Protein AF-A0A2N1MLJ5-F1 (afdb_monomer)

Foldseek 3Di:
DDADCVLVVDDLVPDDPLSQVVVLVPDPPNPLDPVVSLVNLLVNLVCQLPCVVVPHDPSSNVSSVVNNVCSVVVCVPVSSVVVSVVSVVVVVVVVVVVVVVVVVVVVVVVVVVVVVVVVVVVVVVVVVVPPPPDDDPCPPPPDDDDDDDDDDDDDDDDDDDDDDDDDDDDDDDDDDDDDDDDD

Radius of gyration: 35.28 Å; Cα contacts (8 Å, |Δi|>4): 66; chains: 1; bounding box: 62×77×91 Å

Organism: NCBI:txid588596

Structure (mmCIF, N/CA/C/O backbone):
data_AF-A0A2N1MLJ5-F1
#
_entry.id   AF-A0A2N1MLJ5-F1
#
loop_
_atom_site.group_PDB
_atom_site.id
_atom_site.type_symbol
_atom_site.label_atom_id
_atom_site.label_alt_id
_atom_site.label_comp_id
_atom_site.label_asym_id
_atom_site.label_entity_id
_atom_site.label_seq_id
_atom_site.pdbx_PDB_ins_code
_atom_site.Cartn_x
_atom_site.Cartn_y
_atom_site.Cartn_z
_atom_site.occupancy
_atom_site.B_iso_or_equiv
_atom_site.auth_seq_id
_atom_site.auth_comp_id
_atom_site.auth_asym_id
_atom_site.auth_atom_id
_atom_site.pdbx_PDB_model_num
ATOM 1 N N . MET A 1 1 ? -12.199 11.349 -1.396 1.00 55.44 1 MET A N 1
ATOM 2 C CA . MET A 1 1 ? -11.825 9.927 -1.568 1.00 55.44 1 MET A CA 1
ATOM 3 C C . MET A 1 1 ? -13.011 9.101 -1.110 1.00 55.44 1 MET A C 1
ATOM 5 O O . MET A 1 1 ? -13.529 9.411 -0.047 1.00 55.44 1 MET A O 1
ATOM 9 N N . SER A 1 2 ? -13.481 8.143 -1.912 1.00 64.56 2 SER A N 1
ATOM 10 C CA . SER A 1 2 ? -14.553 7.237 -1.475 1.00 64.56 2 SER A CA 1
ATOM 11 C C . SER A 1 2 ? -13.988 6.236 -0.468 1.00 64.56 2 SER A C 1
ATOM 13 O O . SER A 1 2 ? -12.858 5.778 -0.646 1.00 64.56 2 SER A O 1
ATOM 15 N N . ALA A 1 3 ? -14.734 5.935 0.591 1.00 73.25 3 ALA A N 1
ATOM 16 C CA . ALA A 1 3 ? -14.340 4.935 1.576 1.00 73.25 3 ALA A CA 1
ATOM 17 C C . ALA A 1 3 ? -14.462 3.528 0.974 1.00 73.25 3 ALA A C 1
ATOM 19 O O . ALA A 1 3 ? -15.427 3.233 0.272 1.00 73.25 3 ALA A O 1
ATOM 20 N N . ASN A 1 4 ? -13.491 2.660 1.252 1.00 81.12 4 ASN A N 1
ATOM 21 C CA . ASN A 1 4 ? -13.562 1.239 0.908 1.00 81.12 4 ASN A CA 1
ATOM 22 C C . ASN A 1 4 ? -13.588 0.445 2.210 1.00 81.12 4 ASN A C 1
ATOM 24 O O . ASN A 1 4 ? -12.572 0.355 2.901 1.00 81.12 4 ASN A O 1
ATOM 28 N N . LEU A 1 5 ? -14.762 -0.084 2.548 1.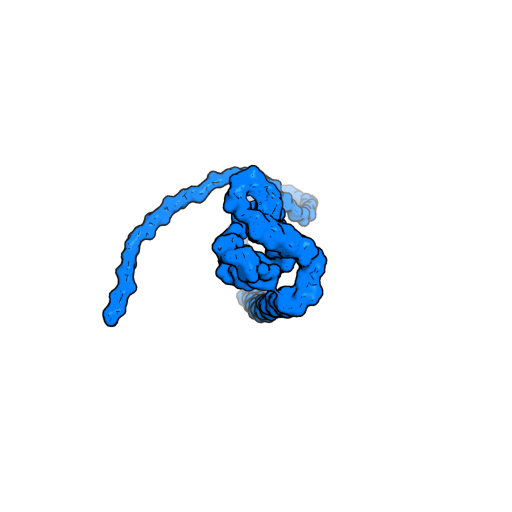00 88.56 5 LEU A N 1
ATOM 29 C CA . LEU A 1 5 ? -15.020 -0.710 3.840 1.00 88.56 5 LEU A CA 1
ATOM 30 C C . LEU A 1 5 ? -14.968 -2.242 3.806 1.00 88.56 5 LEU A C 1
ATOM 32 O O . LEU A 1 5 ? -15.134 -2.852 4.851 1.00 88.56 5 LEU A O 1
ATOM 36 N N . ALA A 1 6 ? -14.649 -2.858 2.663 1.00 91.75 6 ALA A N 1
ATOM 37 C CA . ALA A 1 6 ? -14.722 -4.313 2.485 1.00 91.75 6 ALA A CA 1
ATOM 38 C C . ALA A 1 6 ? -13.836 -5.115 3.461 1.00 91.75 6 ALA A C 1
ATOM 40 O O . ALA A 1 6 ? -14.166 -6.232 3.840 1.00 91.75 6 ALA A O 1
ATOM 41 N N . TYR A 1 7 ? -12.713 -4.549 3.920 1.00 95.25 7 TYR A N 1
ATOM 42 C CA . TYR A 1 7 ? -11.894 -5.183 4.965 1.00 95.25 7 TYR A CA 1
ATOM 43 C C . TYR A 1 7 ? -12.636 -5.323 6.308 1.00 95.25 7 TYR A C 1
ATOM 45 O O . TYR A 1 7 ? -12.374 -6.242 7.079 1.00 95.25 7 TYR A O 1
ATOM 53 N N . PHE A 1 8 ? -13.550 -4.398 6.600 1.00 94.69 8 PHE A N 1
ATOM 54 C CA . PHE A 1 8 ? -14.270 -4.311 7.870 1.00 94.69 8 PHE A CA 1
ATOM 55 C C . PHE A 1 8 ? -15.562 -5.138 7.888 1.00 94.69 8 PHE A C 1
ATOM 57 O O . PHE A 1 8 ? -16.284 -5.111 8.883 1.00 94.69 8 PHE A O 1
ATOM 64 N N . ASP A 1 9 ? -15.825 -5.909 6.832 1.00 91.56 9 ASP A N 1
ATOM 65 C CA . ASP A 1 9 ? -16.878 -6.927 6.827 1.00 91.56 9 ASP A CA 1
ATOM 66 C C . ASP A 1 9 ? -16.471 -8.157 7.664 1.00 91.56 9 ASP A C 1
ATOM 68 O O . ASP A 1 9 ? -17.318 -8.926 8.121 1.00 91.56 9 ASP A O 1
ATOM 72 N N . GLU A 1 10 ? -15.167 -8.343 7.913 1.00 90.75 10 GLU A N 1
ATOM 73 C CA . GLU A 1 10 ? -14.674 -9.365 8.835 1.00 90.75 10 GLU A CA 1
ATOM 74 C C . GLU A 1 10 ? -15.032 -9.037 10.298 1.00 90.75 10 GLU A C 1
ATOM 76 O O . GLU A 1 10 ? -15.178 -7.868 10.662 1.00 90.75 10 GLU A O 1
ATOM 81 N N . PRO A 1 11 ? -15.105 -10.037 11.196 1.00 93.00 11 PRO A N 1
ATOM 82 C CA . PRO A 1 11 ? -15.295 -9.787 12.621 1.00 93.00 11 PRO A CA 1
ATOM 83 C C . PRO A 1 11 ? -14.212 -8.857 13.212 1.00 93.00 11 PRO A C 1
ATOM 85 O O . PRO A 1 11 ? -13.027 -9.064 12.933 1.00 93.00 11 PRO A O 1
ATOM 88 N N . PRO A 1 12 ? -14.556 -7.911 14.112 1.00 92.06 12 PRO A N 1
ATOM 89 C CA . PRO A 1 12 ? -13.618 -6.922 14.669 1.00 92.06 12 PRO A CA 1
ATOM 90 C C . PRO A 1 12 ? -12.334 -7.495 15.271 1.00 92.06 12 PRO A C 1
ATOM 92 O O . PRO A 1 12 ? -11.255 -6.910 15.157 1.00 92.06 12 PRO A O 1
ATOM 95 N N . LYS A 1 13 ? -12.426 -8.674 15.889 1.00 91.94 13 LYS A N 1
ATOM 96 C CA . LYS A 1 13 ? -11.278 -9.409 16.441 1.00 91.94 13 LYS A CA 1
ATOM 97 C C . LYS A 1 13 ? -10.184 -9.726 15.409 1.00 91.94 13 LYS A C 1
ATOM 99 O O . LYS A 1 13 ? -9.025 -9.855 15.790 1.00 91.94 13 LYS A O 1
ATOM 104 N N . CYS A 1 14 ? -10.535 -9.827 14.127 1.00 93.31 14 CYS A N 1
ATOM 105 C CA . CYS A 1 14 ? -9.608 -10.095 13.027 1.00 93.31 14 CYS A CA 1
ATOM 106 C C . CYS A 1 14 ? -8.931 -8.819 12.500 1.00 93.31 14 CYS A C 1
ATOM 108 O O . CYS A 1 14 ? -7.905 -8.895 11.820 1.00 93.31 14 CYS A O 1
ATOM 110 N N . TRP A 1 15 ? -9.466 -7.636 12.822 1.00 96.31 15 TRP A N 1
ATOM 111 C CA . TRP A 1 15 ? -8.962 -6.384 12.271 1.00 96.31 15 TRP A CA 1
ATOM 112 C C . TRP A 1 15 ? -7.595 -6.041 12.841 1.00 96.31 15 TRP A C 1
ATOM 114 O O . TRP A 1 15 ? -7.429 -5.880 14.050 1.00 96.31 15 TRP A O 1
ATOM 124 N N . THR A 1 16 ? -6.608 -5.855 11.978 1.00 95.94 16 THR A N 1
ATOM 125 C CA . THR A 1 16 ? -5.270 -5.388 12.350 1.00 95.94 16 THR A CA 1
ATOM 126 C C . THR A 1 16 ? -4.773 -4.394 11.308 1.00 95.94 16 THR A C 1
ATOM 128 O O . THR A 1 16 ? -5.180 -4.448 10.150 1.00 95.94 16 THR A O 1
ATOM 131 N N . ILE A 1 17 ? -3.884 -3.474 11.694 1.00 96.56 17 ILE A N 1
ATOM 132 C CA . ILE A 1 17 ? -3.315 -2.495 10.749 1.00 96.56 17 ILE A CA 1
ATOM 133 C C . ILE A 1 17 ? -2.543 -3.228 9.641 1.00 96.56 17 ILE A C 1
ATOM 135 O O . ILE A 1 17 ? -2.729 -2.957 8.457 1.00 96.56 17 ILE A O 1
ATOM 139 N N . HIS A 1 18 ? -1.729 -4.214 10.022 1.00 96.88 18 HIS A N 1
ATOM 140 C CA . HIS A 1 18 ? -1.022 -5.070 9.075 1.00 96.88 18 HIS A CA 1
ATOM 141 C C . HIS A 1 18 ? -1.978 -5.883 8.185 1.00 96.88 18 HIS A C 1
ATOM 143 O O . HIS A 1 18 ? -1.775 -5.956 6.973 1.00 96.88 18 HIS A O 1
ATOM 149 N N . GLY A 1 19 ? -3.041 -6.459 8.756 1.00 96.69 19 GLY A N 1
ATOM 150 C CA . GLY A 1 19 ? -4.066 -7.187 8.006 1.00 96.69 19 GLY A CA 1
ATOM 151 C C . GLY A 1 19 ? -4.760 -6.311 6.965 1.00 96.69 19 GLY A C 1
ATOM 152 O O . GLY A 1 19 ? -4.896 -6.728 5.816 1.00 96.69 19 GLY A O 1
ATOM 153 N N . TYR A 1 20 ? -5.094 -5.070 7.325 1.00 96.94 20 TYR A N 1
ATOM 154 C CA . TYR A 1 20 ? -5.643 -4.094 6.387 1.00 96.94 20 TYR A CA 1
ATOM 155 C C . TYR A 1 20 ? -4.684 -3.824 5.222 1.00 96.94 20 TYR A C 1
ATOM 157 O O . TYR A 1 20 ? -5.096 -3.854 4.064 1.00 96.94 20 TYR A O 1
ATOM 165 N N . TYR A 1 21 ? -3.392 -3.605 5.491 1.00 97.06 21 TYR A N 1
ATOM 166 C CA . TYR A 1 21 ? -2.422 -3.381 4.415 1.00 97.06 21 TYR A CA 1
ATOM 167 C C . TYR A 1 21 ? -2.236 -4.614 3.523 1.00 97.06 21 TYR A C 1
ATOM 169 O O . TYR A 1 21 ? -2.169 -4.477 2.301 1.00 97.06 21 TYR A O 1
ATOM 177 N N . LYS A 1 22 ? -2.249 -5.825 4.093 1.00 96.75 22 LYS A N 1
ATOM 178 C CA . LYS A 1 22 ? -2.255 -7.078 3.321 1.00 96.75 22 LYS A CA 1
ATOM 179 C C . LYS A 1 22 ? -3.485 -7.205 2.426 1.00 96.75 22 LYS A C 1
ATOM 181 O O . LYS A 1 22 ? -3.360 -7.650 1.287 1.00 96.75 22 LYS A O 1
ATOM 186 N N . PHE A 1 23 ? -4.659 -6.820 2.922 1.00 96.50 23 PHE A N 1
ATOM 187 C CA . PHE A 1 23 ? -5.881 -6.758 2.125 1.00 96.50 23 PHE A CA 1
ATOM 188 C C . PHE A 1 23 ? -5.751 -5.737 0.987 1.00 96.50 23 PHE A C 1
ATOM 190 O O . PHE A 1 23 ? -6.034 -6.064 -0.167 1.00 96.50 23 PHE A O 1
ATOM 197 N N . ARG A 1 24 ? -5.259 -4.529 1.291 1.00 96.38 24 ARG A N 1
ATOM 198 C CA . ARG A 1 24 ? -5.050 -3.452 0.316 1.00 96.38 24 ARG A CA 1
ATOM 199 C C . ARG A 1 24 ? -4.053 -3.829 -0.777 1.00 96.38 24 ARG A C 1
ATOM 201 O O . ARG A 1 24 ? -4.362 -3.570 -1.931 1.00 96.38 24 ARG A O 1
ATOM 208 N N . LYS A 1 25 ? -2.940 -4.512 -0.464 1.00 96.00 25 LYS A N 1
ATOM 209 C CA . LYS A 1 25 ? -1.935 -4.971 -1.456 1.00 96.00 25 LYS A CA 1
ATOM 210 C C . LYS A 1 25 ? -2.547 -5.828 -2.576 1.00 96.00 25 LYS A C 1
ATOM 212 O O . LYS A 1 25 ? -2.002 -5.869 -3.672 1.00 96.00 25 LYS A O 1
ATOM 217 N N . LYS A 1 26 ? -3.667 -6.513 -2.314 1.00 96.19 26 LYS A N 1
ATOM 218 C CA . LYS A 1 26 ? -4.366 -7.365 -3.293 1.00 96.19 26 LYS A CA 1
ATOM 219 C C . LYS A 1 26 ? -5.320 -6.596 -4.213 1.00 96.19 26 LYS A C 1
ATOM 221 O O . LYS A 1 26 ? -5.801 -7.171 -5.184 1.00 96.19 26 LYS A O 1
ATOM 226 N N . GLN A 1 27 ? -5.636 -5.342 -3.898 1.00 94.50 27 GLN A N 1
ATOM 227 C CA . GLN A 1 27 ? -6.574 -4.536 -4.675 1.00 94.50 27 GLN A CA 1
ATOM 228 C C . GLN A 1 27 ? -5.872 -3.912 -5.882 1.00 94.50 27 GLN A C 1
ATOM 230 O O . GLN A 1 27 ? -4.714 -3.507 -5.801 1.00 94.50 27 GLN A O 1
ATOM 235 N N . SER A 1 28 ? -6.584 -3.793 -7.002 1.00 94.38 28 SER A N 1
ATOM 236 C CA . SER A 1 28 ? -6.029 -3.236 -8.244 1.00 94.38 28 SER A CA 1
ATOM 237 C C . SER A 1 28 ? -5.653 -1.756 -8.135 1.00 94.38 28 SER A C 1
ATOM 239 O O . SER A 1 28 ? -4.806 -1.277 -8.880 1.00 94.38 28 SER A O 1
ATOM 241 N N . ASP A 1 29 ? -6.288 -1.023 -7.221 1.00 93.56 29 ASP A N 1
ATOM 242 C CA . ASP A 1 29 ? -6.065 0.403 -6.973 1.00 93.56 29 ASP A CA 1
ATOM 243 C C . ASP A 1 29 ? -5.055 0.667 -5.841 1.00 93.56 29 ASP A C 1
ATOM 245 O O . ASP A 1 29 ? -4.951 1.795 -5.345 1.00 93.56 29 ASP A O 1
ATOM 249 N N . PHE A 1 30 ? -4.327 -0.363 -5.399 1.00 94.81 30 PHE A N 1
ATOM 250 C CA . PHE A 1 30 ? -3.281 -0.215 -4.398 1.00 94.81 30 PHE A CA 1
ATOM 251 C C . PHE A 1 30 ? -2.202 0.746 -4.884 1.00 94.81 30 PHE A C 1
ATOM 253 O O . PHE A 1 30 ? -1.564 0.535 -5.913 1.00 94.81 30 PHE A O 1
ATOM 260 N N . SER A 1 31 ? -1.977 1.816 -4.127 1.00 93.19 31 SER A N 1
ATOM 261 C CA . SER A 1 31 ? -1.029 2.850 -4.532 1.00 93.19 31 SER A CA 1
ATOM 262 C C . SER A 1 31 ? 0.424 2.482 -4.257 1.00 93.19 31 SER A C 1
ATOM 264 O O . SER A 1 31 ? 1.313 3.074 -4.862 1.00 93.19 31 SER A O 1
ATOM 266 N N . GLY A 1 32 ? 0.676 1.564 -3.318 1.00 94.38 32 GLY A N 1
ATOM 267 C CA . GLY A 1 32 ? 2.025 1.286 -2.821 1.00 94.38 32 GLY A CA 1
ATOM 268 C C . GLY A 1 32 ? 2.678 2.471 -2.105 1.00 94.38 32 GLY A C 1
ATOM 269 O O . GLY A 1 32 ? 3.868 2.424 -1.828 1.00 94.38 32 GLY A O 1
ATOM 270 N N . ILE A 1 33 ? 1.927 3.536 -1.797 1.00 94.12 33 ILE A N 1
ATOM 271 C CA . ILE A 1 33 ? 2.442 4.729 -1.122 1.00 94.12 33 ILE A CA 1
ATOM 272 C C . ILE A 1 33 ? 1.921 4.734 0.307 1.00 94.12 33 ILE A C 1
ATOM 274 O O . ILE A 1 33 ? 0.718 4.908 0.530 1.00 94.12 33 ILE A O 1
ATOM 278 N N . PHE A 1 34 ? 2.841 4.624 1.268 1.00 93.88 34 PHE A N 1
ATOM 279 C CA . PHE A 1 34 ? 2.524 4.551 2.694 1.00 93.88 34 PHE A CA 1
ATOM 280 C C . PHE A 1 34 ? 1.510 5.615 3.130 1.00 93.88 34 PHE A C 1
ATOM 282 O O . PHE A 1 34 ? 0.425 5.284 3.601 1.00 93.88 34 PHE A O 1
ATOM 289 N N . HIS A 1 35 ? 1.815 6.898 2.917 1.00 93.06 35 HIS A N 1
ATOM 290 C CA . HIS A 1 35 ? 0.961 7.994 3.383 1.00 93.06 35 HIS A CA 1
ATOM 291 C C . HIS A 1 35 ? -0.453 7.962 2.794 1.00 93.06 35 HIS A C 1
ATOM 293 O O . HIS A 1 35 ? -1.412 8.322 3.478 1.00 93.06 35 HIS A O 1
ATOM 299 N N . LYS A 1 36 ? -0.599 7.509 1.546 1.00 94.38 36 LYS A N 1
ATOM 300 C CA . LYS A 1 36 ? -1.896 7.444 0.872 1.00 94.38 36 LYS A CA 1
ATOM 301 C C . LYS A 1 36 ? -2.743 6.300 1.425 1.00 94.38 36 LYS A C 1
ATOM 303 O O . LYS A 1 36 ? -3.883 6.529 1.822 1.00 94.38 36 LYS A O 1
ATOM 308 N N . GLU A 1 37 ? -2.175 5.100 1.524 1.00 95.44 37 GLU A N 1
ATOM 309 C CA . GLU A 1 37 ? -2.871 3.938 2.098 1.00 95.44 37 GLU A CA 1
ATOM 310 C C . GLU A 1 37 ? -3.190 4.143 3.585 1.00 95.44 37 GLU A C 1
ATOM 312 O O . GLU A 1 37 ? -4.267 3.775 4.056 1.00 95.44 37 GLU A O 1
ATOM 317 N N . HIS A 1 38 ? -2.282 4.790 4.314 1.00 95.25 38 HIS A N 1
ATOM 318 C CA . HIS A 1 38 ? -2.475 5.173 5.706 1.00 95.25 38 HIS A CA 1
ATOM 319 C C . HIS A 1 38 ? -3.614 6.185 5.873 1.00 95.25 38 HIS A C 1
ATOM 321 O O . HIS A 1 38 ? -4.454 6.031 6.760 1.00 95.25 38 HIS A O 1
ATOM 327 N N . SER A 1 39 ? -3.685 7.197 5.000 1.00 94.75 39 SER A N 1
ATOM 328 C CA . SER A 1 39 ? -4.790 8.158 4.997 1.00 94.75 39 SER A CA 1
ATOM 329 C C . SER A 1 39 ? -6.128 7.473 4.726 1.00 94.75 39 SER A C 1
ATOM 331 O O . SER A 1 39 ? -7.113 7.803 5.380 1.00 94.75 39 SER A O 1
ATOM 333 N N . TRP A 1 40 ? -6.173 6.507 3.804 1.00 95.25 40 TRP A N 1
ATOM 334 C CA . TRP A 1 40 ? -7.384 5.724 3.553 1.00 95.25 40 TRP A CA 1
ATOM 335 C C . TRP A 1 40 ? -7.813 4.898 4.759 1.00 95.25 40 TRP A C 1
ATOM 337 O O . TRP A 1 40 ? -8.981 4.956 5.141 1.00 95.25 40 TRP A O 1
ATOM 347 N N . LEU A 1 41 ? -6.878 4.185 5.396 1.00 96.56 41 LEU A N 1
ATOM 348 C CA . LEU A 1 41 ? -7.171 3.440 6.619 1.00 96.56 41 LEU A CA 1
ATOM 349 C C . LEU A 1 41 ? -7.751 4.362 7.695 1.00 96.56 41 LEU A C 1
ATOM 351 O O . LEU A 1 41 ? -8.783 4.054 8.286 1.00 96.56 41 LEU A O 1
ATOM 355 N N . LYS A 1 42 ? -7.118 5.518 7.911 1.00 96.44 42 LYS A N 1
ATOM 356 C CA . LYS A 1 42 ? -7.577 6.509 8.882 1.00 96.44 42 LYS A CA 1
ATOM 357 C C . LYS A 1 42 ? -9.009 6.964 8.594 1.00 96.44 42 LYS A C 1
ATOM 359 O O . LYS A 1 42 ? -9.845 6.887 9.486 1.00 96.44 42 LYS A O 1
ATOM 364 N N . THR A 1 43 ? -9.305 7.371 7.359 1.00 95.75 43 THR A N 1
ATOM 365 C CA . THR A 1 43 ? -10.651 7.814 6.963 1.00 95.75 43 THR A CA 1
ATOM 366 C C . THR A 1 43 ? -11.695 6.717 7.160 1.00 95.75 43 THR A C 1
ATOM 368 O O . THR A 1 43 ? -12.762 6.983 7.707 1.00 95.75 43 THR A O 1
ATOM 371 N N . ASN A 1 44 ? -11.391 5.478 6.770 1.00 95.25 44 ASN A N 1
ATOM 372 C CA . ASN A 1 44 ? -12.306 4.353 6.961 1.00 95.25 44 ASN A CA 1
ATOM 373 C C . ASN A 1 44 ? -12.604 4.111 8.448 1.00 95.25 44 ASN A C 1
ATOM 375 O O . ASN A 1 44 ? -13.762 3.973 8.836 1.00 95.25 44 ASN A O 1
ATOM 379 N N . LEU A 1 45 ? -11.570 4.108 9.294 1.00 96.12 45 LEU A N 1
ATOM 380 C CA . LEU A 1 45 ? -11.749 3.924 10.732 1.00 96.12 45 LEU A CA 1
ATOM 381 C C . LEU A 1 45 ? -12.507 5.093 11.376 1.00 96.12 45 LEU A C 1
ATOM 383 O O . LEU A 1 45 ? -13.294 4.860 12.284 1.00 96.12 45 LEU A O 1
ATOM 387 N N . GLU A 1 46 ? -12.303 6.333 10.923 1.00 95.94 46 GLU A N 1
ATOM 388 C CA . GLU A 1 46 ? -13.053 7.506 11.399 1.00 95.94 46 GLU A CA 1
ATOM 389 C C . GLU A 1 46 ? -14.541 7.417 11.039 1.00 95.94 46 GLU A C 1
ATOM 391 O O . GLU A 1 46 ? -15.389 7.783 11.851 1.00 95.94 46 GLU A O 1
ATOM 396 N N . ILE A 1 47 ? -14.878 6.900 9.855 1.00 94.44 47 ILE A N 1
ATOM 397 C CA . ILE A 1 47 ? -16.272 6.653 9.454 1.00 94.44 47 ILE A CA 1
ATOM 398 C C . ILE A 1 47 ? -16.923 5.643 10.403 1.00 94.44 47 ILE A C 1
ATOM 400 O O . ILE A 1 47 ? -17.995 5.922 10.943 1.00 94.44 47 ILE A O 1
ATOM 404 N N . ILE A 1 48 ? -16.246 4.520 10.660 1.00 95.25 48 ILE A N 1
ATOM 405 C CA . ILE A 1 48 ? -16.735 3.475 11.570 1.00 95.25 48 ILE A CA 1
ATOM 406 C C . ILE A 1 48 ? -16.852 4.020 12.998 1.00 95.25 48 ILE A C 1
ATOM 408 O O . ILE A 1 48 ? -17.875 3.839 13.644 1.00 95.25 48 ILE A O 1
ATOM 412 N N . ALA A 1 49 ? -15.835 4.734 13.485 1.00 95.06 49 ALA A N 1
ATOM 413 C CA . ALA A 1 49 ? -15.792 5.255 14.848 1.00 95.06 49 ALA A CA 1
ATOM 414 C C . ALA A 1 49 ? -16.850 6.335 15.125 1.00 95.06 49 ALA A C 1
ATOM 416 O O . ALA A 1 49 ? -17.320 6.440 16.255 1.00 95.06 49 ALA A O 1
ATOM 417 N N . ASN A 1 50 ? -17.210 7.135 14.116 1.00 94.56 50 ASN A N 1
ATOM 418 C CA . ASN A 1 50 ? -18.255 8.151 14.236 1.00 94.56 50 ASN A CA 1
ATOM 419 C C . ASN A 1 50 ? -19.667 7.555 14.175 1.00 94.56 50 ASN A C 1
ATOM 421 O O . ASN A 1 50 ? -20.587 8.170 14.705 1.00 94.56 50 ASN A O 1
ATOM 425 N N . ASN A 1 51 ? -19.838 6.416 13.490 1.00 91.19 51 ASN A N 1
ATOM 426 C CA . ASN A 1 51 ? -21.068 5.620 13.400 1.00 91.19 51 ASN A CA 1
ATOM 427 C C . ASN A 1 51 ? -22.379 6.425 13.282 1.00 91.19 51 ASN A C 1
ATOM 429 O O . ASN A 1 51 ? -23.379 6.089 13.909 1.00 91.19 51 ASN A O 1
ATOM 433 N N . LYS A 1 52 ? -22.392 7.508 12.493 1.00 86.75 52 LYS A N 1
ATOM 434 C CA . LYS A 1 52 ? -23.514 8.470 12.475 1.00 86.75 52 LYS A CA 1
ATOM 435 C C . LYS A 1 52 ? -24.865 7.841 12.116 1.00 86.75 52 LYS A C 1
ATOM 437 O O . LYS A 1 52 ? -25.897 8.343 12.544 1.00 86.75 52 LYS A O 1
ATOM 442 N N . GLU A 1 53 ? -24.843 6.769 11.329 1.00 83.69 53 GLU A N 1
ATOM 443 C CA . GLU A 1 53 ? -26.029 6.056 10.839 1.00 83.69 53 GLU A CA 1
ATOM 444 C C . GLU A 1 53 ? -26.296 4.742 11.600 1.00 83.69 53 GLU A C 1
ATOM 446 O O . GLU A 1 53 ? -27.186 3.988 11.226 1.00 83.69 53 GLU A O 1
ATOM 451 N N . ASN A 1 54 ? -25.553 4.462 12.680 1.00 87.06 54 ASN A N 1
ATOM 452 C CA . ASN A 1 54 ? -25.678 3.248 13.500 1.00 87.06 54 ASN A CA 1
ATOM 453 C C . ASN A 1 54 ? -25.552 1.916 12.728 1.00 87.06 54 ASN A C 1
ATOM 455 O O . ASN A 1 54 ? -26.066 0.894 13.178 1.00 87.06 54 ASN A O 1
ATOM 459 N N . TYR A 1 55 ? -24.856 1.895 11.585 1.00 89.12 55 TYR A N 1
ATOM 460 C CA . TYR A 1 55 ? -24.607 0.656 10.834 1.00 8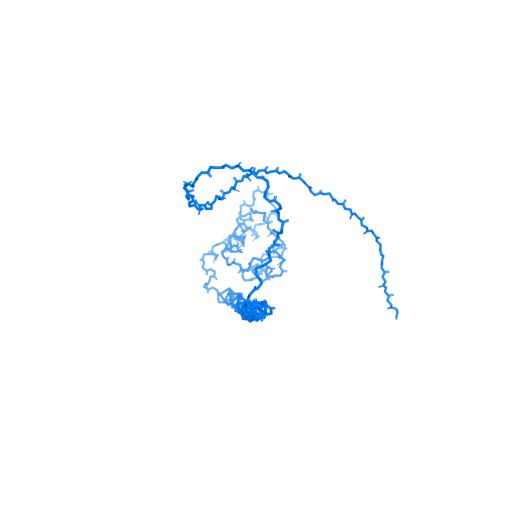9.12 55 TYR A CA 1
ATOM 461 C C . TYR A 1 55 ? -23.637 -0.292 11.536 1.00 89.12 55 TYR A C 1
ATOM 463 O O . TYR A 1 55 ? -23.685 -1.498 11.307 1.00 89.12 55 TYR A O 1
ATOM 471 N N . PHE A 1 56 ? -22.740 0.248 12.363 1.00 91.62 56 PHE A N 1
ATOM 472 C CA . PHE A 1 56 ? -21.738 -0.536 13.069 1.00 91.62 56 PHE A CA 1
ATOM 473 C C . PHE A 1 56 ? -22.193 -0.824 14.494 1.00 91.62 56 PHE A C 1
ATOM 475 O O . PHE A 1 56 ? -22.744 0.039 15.179 1.00 91.62 56 PHE A O 1
ATOM 482 N N . ASN A 1 57 ? -21.938 -2.042 14.956 1.00 93.62 57 ASN A N 1
ATOM 483 C CA . ASN A 1 57 ? -22.187 -2.406 16.343 1.00 93.62 57 ASN A CA 1
ATOM 484 C C . ASN A 1 57 ? -21.121 -1.808 17.281 1.00 93.62 57 ASN A C 1
ATOM 486 O O . ASN A 1 57 ? -20.071 -1.322 16.854 1.00 93.62 57 ASN A O 1
ATOM 490 N N . GLU A 1 58 ? -21.384 -1.859 18.584 1.00 94.75 58 GLU A N 1
ATOM 491 C CA . GLU A 1 58 ? -20.498 -1.276 19.595 1.00 94.75 58 GLU A CA 1
ATOM 492 C C . GLU A 1 58 ? -19.085 -1.891 19.575 1.00 94.75 58 GLU A C 1
ATOM 494 O O . GLU A 1 58 ? -18.091 -1.181 19.734 1.00 94.75 58 GLU A O 1
ATOM 499 N 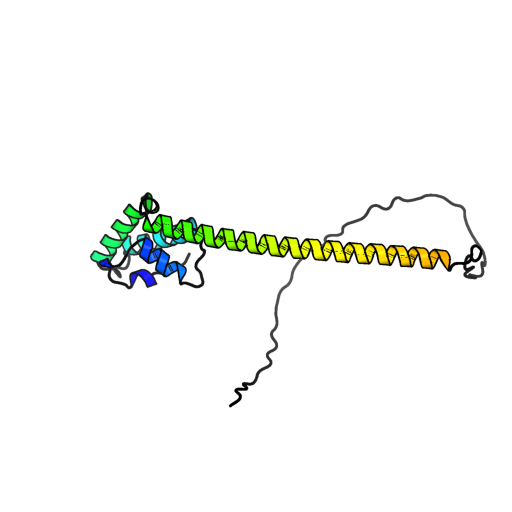N . GLU A 1 59 ? -18.962 -3.195 19.306 1.00 95.62 59 GLU A N 1
ATOM 500 C CA . GLU A 1 59 ? -17.666 -3.879 19.212 1.00 95.62 59 GLU A CA 1
ATOM 501 C C . GLU A 1 59 ? -16.835 -3.366 18.023 1.00 95.62 59 GLU A C 1
ATOM 503 O O . GLU A 1 59 ? -15.641 -3.090 18.169 1.00 95.62 59 GLU A O 1
ATOM 508 N N . GLN A 1 60 ? -17.468 -3.175 16.863 1.00 95.62 60 GLN A N 1
ATOM 509 C CA . GLN A 1 60 ? -16.860 -2.594 15.663 1.00 95.62 60 GLN A CA 1
ATOM 510 C C . GLN A 1 60 ? -16.375 -1.165 15.926 1.00 95.62 60 GLN A C 1
ATOM 512 O O . GLN A 1 60 ? -15.228 -0.836 15.611 1.00 95.62 60 GLN A O 1
ATOM 517 N N . VAL A 1 61 ? -17.209 -0.330 16.553 1.00 96.62 61 VAL A N 1
ATOM 518 C CA . VAL A 1 61 ? -16.854 1.052 16.913 1.00 96.62 61 VAL A CA 1
ATOM 519 C C . VAL A 1 61 ? -15.660 1.073 17.870 1.00 96.62 61 VAL A C 1
ATOM 521 O O . VAL A 1 61 ? -14.668 1.761 17.610 1.00 96.62 61 VAL A O 1
ATOM 524 N N . ASN A 1 62 ? -15.703 0.268 18.934 1.00 96.50 62 ASN A N 1
ATOM 525 C CA . ASN A 1 62 ? -14.625 0.174 19.918 1.00 96.50 62 ASN A CA 1
ATOM 526 C C . ASN A 1 62 ? -13.313 -0.311 19.285 1.00 96.50 62 ASN A C 1
ATOM 528 O O . ASN A 1 62 ? -12.244 0.260 19.534 1.00 96.50 62 ASN A O 1
ATOM 532 N N . ARG A 1 63 ? -13.374 -1.326 18.413 1.00 96.94 63 ARG A N 1
ATOM 533 C CA . ARG A 1 63 ? -12.197 -1.818 17.690 1.00 96.94 63 ARG A CA 1
ATOM 534 C C . ARG A 1 63 ? -11.620 -0.751 16.767 1.00 96.94 63 ARG A C 1
ATOM 536 O O . ARG A 1 63 ? -10.402 -0.560 16.769 1.00 96.94 63 ARG A O 1
ATOM 543 N N . ALA A 1 64 ? -12.463 -0.040 16.019 1.00 96.56 64 ALA A N 1
ATOM 544 C CA . ALA A 1 64 ? -12.022 1.016 15.114 1.00 96.56 64 ALA A CA 1
ATOM 545 C C . ALA A 1 64 ? -11.326 2.159 15.866 1.00 96.56 64 ALA A C 1
ATOM 547 O O . ALA A 1 64 ? -10.240 2.590 15.474 1.00 96.56 64 ALA A O 1
ATOM 548 N N . GLN A 1 65 ? -11.891 2.597 16.995 1.00 96.38 65 GLN A N 1
ATOM 549 C CA . GLN A 1 65 ? -11.278 3.611 17.855 1.00 96.38 65 GLN A CA 1
ATOM 550 C C . GLN A 1 65 ? -9.927 3.158 18.417 1.00 96.38 65 GLN A C 1
ATOM 552 O O . GLN A 1 65 ? -8.970 3.936 18.441 1.00 96.38 65 GLN A O 1
ATOM 557 N N . MET A 1 66 ? -9.815 1.899 18.844 1.00 95.75 66 MET A N 1
ATOM 558 C CA . MET A 1 66 ? -8.544 1.355 19.317 1.00 95.75 66 MET A CA 1
ATOM 559 C C . MET A 1 66 ? -7.501 1.312 18.193 1.00 95.75 66 MET A C 1
ATOM 561 O O . MET A 1 66 ? -6.359 1.729 18.391 1.00 95.75 66 MET A O 1
ATOM 565 N N . MET A 1 67 ? -7.891 0.872 16.994 1.00 96.31 67 MET A N 1
ATOM 566 C CA . MET A 1 67 ? -7.009 0.889 15.828 1.00 96.31 67 MET A CA 1
ATOM 567 C C . MET A 1 67 ? -6.564 2.309 15.468 1.00 96.31 67 MET A C 1
ATOM 569 O O . MET A 1 67 ? -5.378 2.496 15.221 1.00 96.31 67 MET A O 1
ATOM 573 N N . LEU A 1 68 ? -7.451 3.312 15.513 1.00 96.19 68 LEU A N 1
ATOM 574 C CA . LEU A 1 68 ? -7.100 4.725 15.289 1.00 96.19 68 LEU A CA 1
ATOM 575 C C . LEU A 1 68 ? -6.047 5.239 16.270 1.00 96.19 68 LEU A C 1
ATOM 577 O O . LEU A 1 68 ? -5.144 5.973 15.874 1.00 96.19 68 LEU A O 1
ATOM 581 N N . ARG A 1 69 ? -6.145 4.857 17.548 1.00 95.19 69 ARG A N 1
ATOM 582 C CA . ARG A 1 69 ? -5.142 5.223 18.562 1.00 95.19 69 ARG A CA 1
ATOM 583 C C . ARG A 1 69 ? -3.781 4.614 18.225 1.00 95.19 69 ARG A C 1
ATOM 585 O O . ARG A 1 69 ? -2.773 5.318 18.264 1.00 95.19 69 ARG A O 1
ATOM 592 N N . ASN A 1 70 ? -3.769 3.343 17.830 1.00 94.00 70 ASN A N 1
ATOM 593 C CA . ASN A 1 70 ? -2.548 2.626 17.453 1.00 94.00 70 ASN A CA 1
ATOM 594 C C . ASN A 1 70 ? -1.965 3.122 16.121 1.00 94.00 70 ASN A C 1
ATOM 596 O O . ASN A 1 70 ? -0.757 3.048 15.909 1.00 94.00 70 ASN A O 1
ATOM 600 N N . LEU A 1 71 ? -2.802 3.697 15.257 1.00 93.31 71 LEU A N 1
ATOM 601 C CA . LEU A 1 71 ? -2.429 4.254 13.960 1.00 93.31 71 LEU A CA 1
ATOM 602 C C . LEU A 1 71 ? -1.497 5.473 14.037 1.00 93.31 71 LEU A C 1
ATOM 604 O O . LEU A 1 71 ? -1.141 6.003 12.999 1.00 93.31 71 LEU A O 1
ATOM 608 N N . LYS A 1 72 ? -1.145 5.980 15.222 1.00 86.81 72 LYS A N 1
ATOM 609 C CA . LYS A 1 72 ? -0.104 7.016 15.360 1.00 86.81 72 LYS A CA 1
ATOM 610 C C . LYS A 1 72 ? 1.301 6.420 15.466 1.00 86.81 72 LYS A C 1
ATOM 612 O O . LYS A 1 72 ? 2.264 7.052 15.046 1.00 86.81 72 LYS A O 1
ATOM 617 N N . ASN A 1 73 ? 1.397 5.212 16.020 1.00 90.56 73 ASN A N 1
ATOM 618 C CA . ASN A 1 73 ? 2.648 4.513 16.320 1.00 90.56 73 ASN A CA 1
ATOM 619 C C . ASN A 1 73 ? 2.741 3.191 15.542 1.00 90.56 73 ASN A C 1
ATOM 621 O O . ASN A 1 73 ? 3.421 2.257 15.949 1.00 90.56 73 ASN A O 1
ATOM 625 N N . GLN A 1 74 ? 2.039 3.085 14.418 1.00 87.69 74 GLN A N 1
ATOM 626 C CA . GLN A 1 74 ? 1.937 1.874 13.607 1.00 87.69 74 GLN A CA 1
ATOM 627 C C . GLN A 1 74 ? 3.287 1.385 13.082 1.00 87.69 74 GLN A C 1
ATOM 629 O O . GLN A 1 74 ? 3.456 0.187 12.919 1.00 87.69 74 GLN A O 1
ATOM 634 N N . MET A 1 75 ? 4.252 2.281 12.841 1.00 90.06 75 MET A N 1
ATOM 635 C CA . MET A 1 75 ? 5.598 1.873 12.415 1.00 90.06 75 MET A CA 1
ATOM 636 C C . MET A 1 75 ? 6.412 1.237 13.548 1.00 90.06 75 MET A C 1
ATOM 638 O O . MET A 1 75 ? 7.448 0.638 13.289 1.00 90.06 75 MET A O 1
ATOM 642 N N . SER A 1 76 ? 5.948 1.336 14.796 1.00 90.62 76 SER A N 1
ATOM 643 C CA . SER A 1 76 ? 6.514 0.577 15.910 1.00 90.62 76 SER A CA 1
ATOM 644 C C . SER A 1 76 ? 6.077 -0.893 15.899 1.00 90.62 76 SER A C 1
ATOM 646 O O . SER A 1 76 ? 6.696 -1.691 16.593 1.00 90.62 76 SER A O 1
ATOM 648 N N . ASP A 1 77 ? 5.041 -1.267 15.131 1.00 93.44 77 ASP A N 1
ATOM 649 C CA . ASP A 1 77 ? 4.695 -2.673 14.885 1.00 93.44 77 ASP A CA 1
ATOM 650 C C . ASP A 1 77 ? 5.685 -3.258 13.861 1.00 93.44 77 ASP A C 1
ATOM 652 O O . ASP A 1 77 ? 5.681 -2.829 12.698 1.00 93.44 77 ASP A O 1
ATOM 656 N N . PRO A 1 78 ? 6.509 -4.255 14.243 1.00 94.62 78 PRO A N 1
ATOM 657 C CA . PRO A 1 78 ? 7.501 -4.842 13.349 1.00 94.62 78 PRO A CA 1
ATOM 658 C C . PRO A 1 78 ? 6.894 -5.396 12.061 1.00 94.62 78 PRO A C 1
ATOM 660 O O . PRO A 1 78 ? 7.509 -5.304 11.006 1.00 94.62 78 PRO A O 1
ATOM 663 N N . ASN A 1 79 ? 5.673 -5.933 12.113 1.00 95.81 79 ASN A N 1
ATOM 664 C CA . ASN A 1 79 ? 5.042 -6.507 10.930 1.00 95.81 79 ASN A CA 1
ATOM 665 C C . ASN A 1 79 ? 4.627 -5.429 9.927 1.00 95.81 79 ASN A C 1
ATOM 667 O O . ASN A 1 79 ? 4.726 -5.631 8.719 1.00 95.81 79 ASN A O 1
ATOM 671 N N . VAL A 1 80 ? 4.161 -4.281 10.426 1.00 96.00 80 VAL A N 1
ATOM 672 C CA . VAL A 1 80 ? 3.817 -3.135 9.579 1.00 96.00 80 VAL A CA 1
ATOM 673 C C . VAL A 1 80 ? 5.083 -2.540 8.970 1.00 96.00 80 VAL A C 1
ATOM 675 O O . VAL A 1 80 ? 5.094 -2.256 7.775 1.00 96.00 80 VAL A O 1
ATOM 678 N N . ALA A 1 81 ? 6.148 -2.393 9.761 1.00 95.94 81 ALA A N 1
ATOM 679 C CA . ALA A 1 81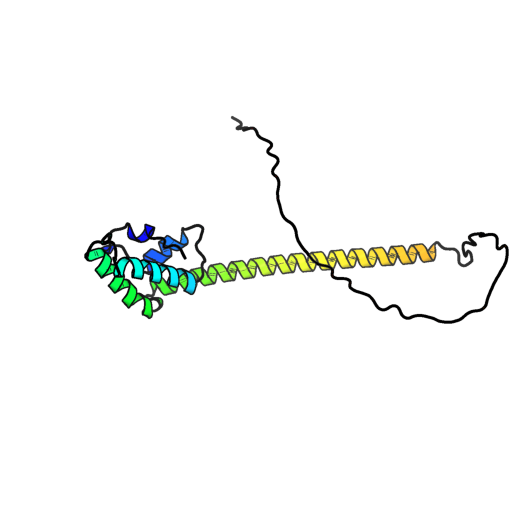 ? 7.426 -1.880 9.278 1.00 95.94 81 ALA A CA 1
ATOM 680 C C . ALA A 1 81 ? 8.034 -2.786 8.193 1.00 95.94 81 ALA A C 1
ATOM 682 O O . ALA A 1 81 ? 8.379 -2.303 7.118 1.00 95.94 81 ALA A O 1
ATOM 683 N N . VAL A 1 82 ? 8.100 -4.101 8.437 1.00 97.06 82 VAL A N 1
ATOM 684 C CA . VAL A 1 82 ? 8.608 -5.081 7.462 1.00 97.06 82 VAL A CA 1
ATOM 685 C C . VAL A 1 82 ? 7.795 -5.043 6.171 1.00 97.06 82 VAL A C 1
ATOM 687 O O . VAL A 1 82 ? 8.382 -4.946 5.098 1.00 97.06 82 VAL A O 1
ATOM 690 N N . PHE A 1 83 ? 6.462 -5.027 6.262 1.00 97.50 83 PHE A N 1
ATOM 691 C CA . PHE A 1 83 ? 5.597 -4.926 5.085 1.00 97.50 83 PHE A CA 1
ATOM 692 C C . PHE A 1 83 ? 5.934 -3.703 4.220 1.00 97.50 83 PHE A C 1
ATOM 694 O O . PHE A 1 83 ? 6.033 -3.819 3.001 1.00 97.50 83 PHE A O 1
ATOM 701 N N . TRP A 1 84 ? 6.107 -2.526 4.828 1.00 97.00 84 TRP A N 1
ATOM 702 C CA . TRP A 1 84 ? 6.392 -1.307 4.067 1.00 97.00 84 TRP A CA 1
ATOM 703 C C . TRP A 1 84 ? 7.815 -1.276 3.513 1.00 97.00 84 TRP A C 1
ATOM 705 O O . TRP A 1 84 ? 7.989 -0.868 2.368 1.00 97.00 84 TRP A O 1
ATOM 715 N N . ASN A 1 85 ? 8.792 -1.812 4.245 1.00 96.06 85 ASN A N 1
ATOM 716 C CA . ASN A 1 85 ? 10.152 -1.986 3.734 1.00 96.06 85 ASN A CA 1
ATOM 717 C C . ASN A 1 85 ? 10.186 -2.903 2.498 1.00 96.06 85 ASN A C 1
ATOM 719 O O . ASN A 1 85 ? 10.896 -2.614 1.539 1.00 96.06 85 ASN A O 1
ATOM 723 N N . GLU A 1 86 ? 9.403 -3.987 2.489 1.00 96.56 86 GLU A N 1
ATOM 724 C CA . GLU A 1 86 ? 9.279 -4.870 1.321 1.00 96.56 86 GLU A CA 1
ATOM 725 C C . GLU A 1 86 ? 8.672 -4.137 0.117 1.00 96.56 86 GLU A C 1
ATOM 727 O O . GLU A 1 86 ? 9.177 -4.258 -0.998 1.00 96.56 86 GLU A O 1
ATOM 732 N N . ILE A 1 87 ? 7.612 -3.350 0.330 1.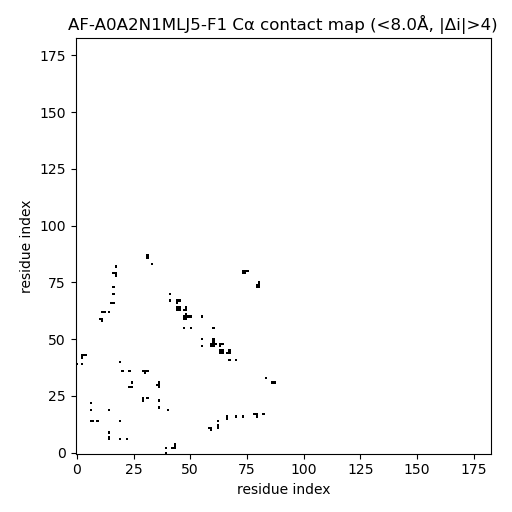00 95.94 87 ILE A N 1
ATOM 733 C CA . ILE A 1 87 ? 6.975 -2.559 -0.735 1.00 95.94 87 ILE A CA 1
ATOM 734 C C . ILE A 1 87 ? 7.938 -1.519 -1.316 1.00 95.94 87 ILE A C 1
ATOM 736 O O . ILE A 1 87 ? 8.016 -1.374 -2.539 1.00 95.94 87 ILE A O 1
ATOM 740 N N . ASP A 1 88 ? 8.676 -0.815 -0.460 1.00 94.81 88 ASP A N 1
ATOM 741 C CA . ASP A 1 88 ? 9.658 0.174 -0.898 1.00 94.81 88 ASP A CA 1
ATOM 742 C C . ASP A 1 88 ? 10.789 -0.496 -1.688 1.00 94.81 88 ASP A C 1
ATOM 744 O O . ASP A 1 88 ? 11.133 -0.033 -2.778 1.00 94.81 88 ASP A O 1
ATOM 748 N N . HIS A 1 89 ? 11.276 -1.651 -1.230 1.00 95.12 89 HIS A N 1
ATOM 749 C CA . HIS A 1 89 ? 12.294 -2.417 -1.944 1.00 95.12 89 HIS A CA 1
ATOM 750 C C . HIS A 1 89 ? 11.810 -2.925 -3.315 1.00 95.12 89 HIS A C 1
ATOM 752 O O . HIS A 1 89 ? 12.508 -2.780 -4.321 1.00 95.12 89 HIS A O 1
ATOM 758 N N . GLU A 1 90 ? 10.589 -3.470 -3.399 1.00 94.06 90 GLU A N 1
ATOM 759 C CA . GLU A 1 90 ? 9.973 -3.875 -4.672 1.00 94.06 90 GLU A CA 1
ATOM 760 C C . GLU A 1 90 ? 9.879 -2.694 -5.657 1.00 94.06 90 GLU A C 1
ATOM 762 O O . GLU A 1 90 ? 10.063 -2.856 -6.870 1.00 94.06 90 GLU A O 1
ATOM 767 N N . ARG A 1 91 ? 9.581 -1.493 -5.149 1.00 92.06 91 ARG A N 1
ATOM 768 C CA . ARG A 1 91 ? 9.494 -0.269 -5.949 1.00 92.06 91 ARG A CA 1
ATOM 769 C C . ARG A 1 91 ? 10.867 0.174 -6.453 1.00 92.06 91 ARG A C 1
ATOM 771 O O . ARG A 1 91 ? 10.986 0.494 -7.636 1.00 92.06 91 ARG A O 1
ATOM 778 N N . GLU A 1 92 ? 11.884 0.174 -5.598 1.00 93.50 92 GLU A N 1
ATOM 779 C CA . GLU A 1 92 ? 13.262 0.517 -5.971 1.00 93.50 92 GLU A CA 1
ATOM 780 C C . GLU A 1 92 ? 13.815 -0.422 -7.046 1.00 93.50 92 GLU A C 1
ATOM 782 O O . GLU A 1 92 ? 14.359 0.041 -8.049 1.00 93.50 92 GLU A O 1
ATOM 787 N N . LEU A 1 93 ? 13.589 -1.733 -6.906 1.00 94.75 93 LEU A N 1
ATOM 788 C CA . LEU A 1 93 ? 13.994 -2.722 -7.908 1.00 94.75 93 LEU A CA 1
ATOM 789 C C . LEU A 1 93 ? 13.364 -2.451 -9.279 1.00 94.75 93 LEU A C 1
ATOM 791 O O . LEU A 1 93 ? 14.046 -2.516 -10.304 1.00 94.75 93 LEU A O 1
ATOM 795 N N . LYS A 1 94 ? 12.071 -2.107 -9.314 1.00 94.88 94 LYS A N 1
ATOM 796 C CA . LYS A 1 94 ? 11.392 -1.745 -10.567 1.00 94.88 94 LYS A CA 1
ATOM 797 C C . LYS A 1 94 ? 11.985 -0.482 -11.183 1.00 94.88 94 LYS A C 1
ATOM 799 O O . LYS A 1 94 ? 12.183 -0.449 -12.394 1.00 94.88 94 LYS A O 1
ATOM 804 N N . ILE A 1 95 ? 12.278 0.540 -10.377 1.00 95.00 95 ILE A N 1
ATOM 805 C CA . ILE A 1 95 ? 12.906 1.780 -10.858 1.00 95.00 95 ILE A CA 1
ATOM 806 C C . ILE A 1 95 ? 14.266 1.469 -11.483 1.00 95.00 95 ILE A C 1
ATOM 808 O O . ILE A 1 95 ? 14.477 1.807 -12.646 1.00 95.00 95 ILE A O 1
ATOM 812 N N . ALA A 1 96 ? 15.129 0.735 -10.778 1.00 95.75 96 ALA A N 1
ATOM 813 C CA . ALA A 1 96 ? 16.442 0.344 -11.284 1.00 95.75 96 ALA A CA 1
ATOM 814 C C . ALA A 1 96 ? 16.345 -0.457 -12.598 1.00 95.75 96 ALA A C 1
ATOM 816 O O . ALA A 1 96 ? 17.107 -0.232 -13.541 1.00 95.75 96 ALA A O 1
ATOM 817 N N . GLN A 1 97 ? 15.364 -1.359 -12.709 1.00 96.19 97 GLN A N 1
ATOM 818 C CA . GLN A 1 97 ? 15.112 -2.103 -13.943 1.00 96.19 97 GLN A CA 1
ATOM 819 C C . GLN A 1 97 ? 14.708 -1.179 -15.104 1.00 96.19 97 GLN A C 1
ATOM 821 O O . GLN A 1 97 ? 15.204 -1.336 -16.225 1.00 96.19 97 GLN A O 1
ATOM 826 N N . TYR A 1 98 ? 13.807 -0.223 -14.863 1.00 96.62 98 TYR A N 1
ATOM 827 C CA . TYR A 1 98 ? 13.398 0.746 -15.881 1.00 96.62 98 TYR A CA 1
ATOM 828 C C . TYR A 1 98 ? 14.546 1.668 -16.290 1.00 96.62 98 TYR A C 1
ATOM 830 O O . TYR A 1 98 ? 14.714 1.917 -17.483 1.00 96.62 98 TYR A O 1
ATOM 838 N N . GLU A 1 99 ? 15.367 2.113 -15.341 1.00 96.19 99 GLU A N 1
ATOM 839 C CA . GLU A 1 99 ? 16.566 2.903 -15.616 1.00 96.19 99 GLU A CA 1
ATOM 840 C C . GLU A 1 99 ? 17.554 2.131 -16.496 1.00 96.19 99 GLU A C 1
ATOM 842 O O . GLU A 1 99 ? 18.010 2.660 -17.509 1.00 96.19 99 GLU A O 1
ATOM 847 N N . GLY A 1 100 ? 17.816 0.856 -16.193 1.00 96.75 100 GLY A N 1
ATOM 848 C CA . GLY A 1 100 ? 18.676 0.006 -17.021 1.00 96.75 100 GLY A CA 1
ATOM 849 C C . GLY A 1 100 ? 18.161 -0.139 -18.459 1.00 96.75 100 GLY A C 1
ATOM 850 O O . GLY A 1 100 ? 18.919 0.017 -19.420 1.00 96.75 100 GLY A O 1
ATOM 851 N N . ARG A 1 101 ? 16.850 -0.361 -18.630 1.00 97.38 101 ARG A N 1
ATOM 852 C CA . ARG A 1 101 ? 16.215 -0.406 -19.960 1.00 97.38 101 ARG A CA 1
ATOM 853 C C . ARG A 1 101 ? 16.336 0.928 -20.692 1.00 97.38 101 ARG A C 1
ATOM 855 O O . ARG A 1 101 ? 16.640 0.941 -21.883 1.00 97.38 101 ARG A O 1
ATOM 862 N N . LEU A 1 102 ? 16.128 2.038 -19.990 1.00 97.56 102 LEU A N 1
ATOM 863 C CA . LEU A 1 102 ? 16.231 3.378 -20.560 1.00 97.56 102 LEU A CA 1
ATOM 864 C C . LEU A 1 102 ? 17.659 3.681 -21.036 1.00 97.56 102 LEU A C 1
ATOM 866 O O . LEU A 1 102 ? 17.833 4.201 -22.137 1.00 97.56 102 LEU A O 1
ATOM 870 N N . GLN A 1 103 ? 18.681 3.305 -20.260 1.00 97.25 103 GLN A N 1
AT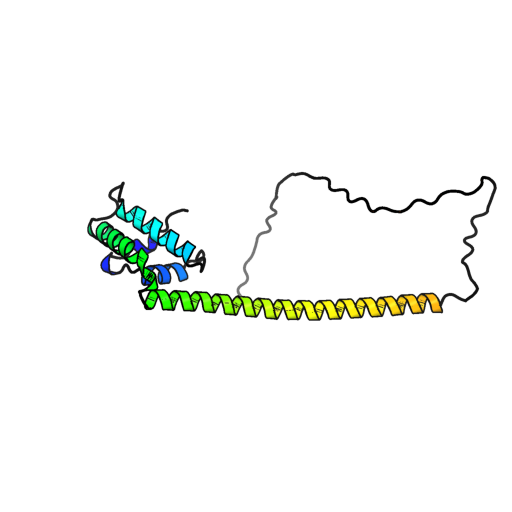OM 871 C CA . GLN A 1 103 ? 20.080 3.465 -20.669 1.00 97.25 103 GLN A CA 1
ATOM 872 C C . GLN A 1 103 ? 20.416 2.630 -21.908 1.00 97.25 103 GLN A C 1
ATOM 874 O O . GLN A 1 103 ? 21.057 3.130 -22.829 1.00 97.25 103 GLN A O 1
ATOM 879 N N . SER A 1 104 ? 19.933 1.388 -21.983 1.00 97.31 104 SER A N 1
ATOM 880 C CA . SER A 1 104 ? 20.116 0.544 -23.171 1.00 97.31 104 SER A CA 1
ATOM 881 C C . SER A 1 104 ? 19.493 1.166 -24.433 1.00 97.31 104 SER A C 1
ATOM 883 O O . SER A 1 104 ? 20.138 1.224 -25.485 1.00 97.31 104 SER A O 1
ATOM 885 N N . VAL A 1 105 ? 18.271 1.703 -24.322 1.00 97.75 105 VAL A N 1
ATOM 886 C CA . VAL A 1 105 ? 17.592 2.416 -25.420 1.00 97.75 105 VAL A CA 1
ATOM 887 C C . VAL A 1 105 ? 18.375 3.657 -25.842 1.00 97.75 105 VAL A C 1
ATOM 889 O O . VAL A 1 105 ? 18.549 3.893 -27.040 1.00 97.75 105 VAL A O 1
ATOM 892 N N . LYS A 1 106 ? 18.888 4.429 -24.879 1.00 97.56 106 LYS A N 1
ATOM 893 C CA . LYS A 1 106 ? 19.701 5.617 -25.149 1.00 97.56 106 LYS A CA 1
ATOM 894 C C . LYS A 1 106 ? 20.961 5.266 -25.942 1.00 97.56 106 LYS A C 1
ATOM 896 O O . LYS A 1 106 ? 21.168 5.827 -27.011 1.00 97.56 106 LYS A O 1
ATOM 901 N N . VAL A 1 107 ? 21.742 4.287 -25.478 1.00 97.44 107 VAL A N 1
ATOM 902 C CA . VAL A 1 107 ? 22.974 3.841 -26.158 1.00 97.44 107 VAL A CA 1
ATOM 903 C C . VAL A 1 107 ? 22.684 3.372 -27.585 1.00 97.44 107 VAL A C 1
ATOM 905 O O . VAL A 1 107 ? 23.401 3.731 -28.518 1.00 97.44 107 VAL A O 1
ATOM 908 N N . THR A 1 108 ? 21.606 2.607 -27.771 1.00 97.19 108 THR A N 1
ATOM 909 C CA . THR A 1 108 ? 21.193 2.136 -29.102 1.00 97.19 108 THR A CA 1
ATOM 910 C C . THR A 1 108 ? 20.839 3.309 -30.018 1.00 97.19 108 THR A C 1
ATOM 912 O O . THR A 1 108 ? 21.276 3.358 -31.167 1.00 97.19 108 THR A O 1
ATOM 915 N N . THR A 1 109 ? 20.090 4.284 -29.501 1.00 97.69 109 THR A N 1
ATOM 916 C CA . THR A 1 109 ? 19.677 5.478 -30.252 1.00 97.69 109 THR A CA 1
ATOM 917 C C . THR A 1 109 ? 20.877 6.334 -30.649 1.00 97.69 109 THR A C 1
ATOM 919 O O . THR A 1 109 ? 20.982 6.738 -31.806 1.00 97.69 109 THR A O 1
ATOM 922 N N . ASP A 1 110 ? 21.816 6.555 -29.727 1.00 97.75 110 ASP A N 1
ATOM 923 C CA . ASP A 1 110 ? 23.049 7.302 -29.989 1.00 97.75 110 ASP A CA 1
ATOM 924 C C . ASP A 1 110 ? 23.894 6.618 -31.079 1.00 97.75 110 ASP A C 1
ATOM 926 O O . ASP A 1 110 ? 24.405 7.284 -31.985 1.00 97.75 110 ASP A O 1
ATOM 930 N N . GLY A 1 111 ? 23.982 5.282 -31.051 1.00 97.75 111 GLY A N 1
ATOM 931 C CA . GLY A 1 111 ? 24.652 4.491 -32.086 1.00 97.75 111 GLY A CA 1
ATOM 932 C C . GLY A 1 111 ? 24.011 4.645 -33.469 1.00 97.75 111 GLY A C 1
ATOM 933 O O . GLY A 1 111 ? 24.713 4.894 -34.453 1.00 97.75 111 GLY A O 1
ATOM 934 N N . VAL A 1 112 ? 22.679 4.567 -33.548 1.00 98.25 112 VAL A N 1
ATOM 935 C CA . VAL A 1 112 ? 21.927 4.773 -34.799 1.00 98.25 112 VAL A CA 1
ATOM 936 C C . VAL A 1 112 ? 22.115 6.197 -35.329 1.00 98.25 112 VAL A C 1
ATOM 938 O O . VAL A 1 112 ? 22.403 6.379 -36.512 1.00 98.25 112 VAL A O 1
ATOM 941 N N . LEU A 1 113 ? 22.016 7.213 -34.467 1.00 98.19 113 LEU A N 1
ATOM 942 C CA . LEU A 1 113 ? 22.232 8.612 -34.849 1.00 98.19 113 LEU A CA 1
ATOM 943 C C . LEU A 1 113 ? 23.644 8.844 -35.392 1.00 98.19 113 LEU A C 1
ATOM 945 O O . LEU A 1 113 ? 23.815 9.560 -36.382 1.00 98.19 113 LEU A O 1
ATOM 949 N N . ASN A 1 114 ? 24.653 8.224 -34.778 1.00 98.12 114 ASN A N 1
ATOM 950 C CA . ASN A 1 114 ? 26.022 8.301 -35.267 1.00 98.12 114 ASN A CA 1
ATOM 951 C C . ASN A 1 114 ? 26.162 7.658 -36.656 1.00 98.12 114 ASN A C 1
ATOM 953 O O . ASN A 1 114 ? 26.715 8.283 -37.558 1.00 98.12 114 ASN A O 1
ATOM 957 N N . ALA A 1 115 ? 25.591 6.467 -36.863 1.00 97.88 115 ALA A N 1
ATOM 958 C CA . ALA A 1 115 ? 25.611 5.789 -38.160 1.00 97.88 115 ALA A CA 1
ATOM 959 C C . ALA A 1 115 ? 24.940 6.620 -39.269 1.00 97.88 115 ALA A C 1
ATOM 961 O O . ALA A 1 115 ? 25.482 6.742 -40.371 1.00 97.88 115 ALA A O 1
ATOM 962 N N . ILE A 1 116 ? 23.799 7.253 -38.969 1.00 97.69 116 ILE A N 1
ATOM 963 C CA . ILE A 1 116 ? 23.111 8.166 -39.895 1.00 97.69 116 ILE A CA 1
ATOM 964 C C . ILE A 1 116 ? 24.004 9.363 -40.228 1.00 97.69 116 ILE A C 1
ATOM 966 O O . ILE A 1 116 ? 24.168 9.703 -41.400 1.00 97.69 116 ILE A O 1
ATOM 970 N N . ARG A 1 117 ? 24.616 9.994 -39.217 1.00 97.88 117 ARG A N 1
ATOM 971 C CA . ARG A 1 117 ? 25.503 11.148 -39.418 1.00 97.88 117 ARG A CA 1
ATOM 972 C C . ARG A 1 117 ? 26.691 10.792 -40.311 1.00 97.88 117 ARG A C 1
ATOM 974 O O . ARG A 1 117 ? 26.978 11.532 -41.250 1.00 97.88 117 ARG A O 1
ATOM 981 N N . THR A 1 118 ? 27.345 9.662 -40.053 1.00 97.62 118 THR A N 1
ATOM 982 C CA . THR A 1 118 ? 28.466 9.175 -40.866 1.00 97.62 118 THR A CA 1
ATOM 983 C C . THR A 1 118 ? 28.032 8.894 -42.302 1.00 97.62 118 THR A C 1
ATOM 985 O O . THR A 1 118 ? 28.690 9.342 -43.237 1.00 97.62 118 THR A O 1
ATOM 988 N N . THR A 1 119 ? 26.896 8.222 -42.491 1.00 96.69 119 THR A N 1
ATOM 989 C CA . THR A 1 119 ? 26.355 7.919 -43.825 1.00 96.69 119 THR A CA 1
ATOM 990 C C . THR A 1 119 ? 26.045 9.197 -44.605 1.00 96.69 119 THR A C 1
ATOM 992 O O . THR A 1 119 ? 26.431 9.328 -45.765 1.00 96.69 119 THR A O 1
ATOM 995 N N . ASN A 1 120 ? 25.425 10.186 -43.957 1.00 96.50 120 ASN A N 1
ATOM 996 C CA . ASN A 1 120 ? 25.155 11.484 -44.570 1.00 96.50 120 ASN A CA 1
ATOM 997 C C . ASN A 1 120 ? 26.444 12.215 -44.960 1.00 96.50 120 ASN A C 1
ATOM 999 O O . ASN A 1 120 ? 26.515 12.758 -46.059 1.00 96.50 120 ASN A O 1
ATOM 1003 N N . ALA A 1 121 ? 27.473 12.201 -44.108 1.00 96.19 121 ALA A N 1
ATOM 1004 C CA . ALA A 1 121 ? 28.767 12.803 -44.430 1.00 96.19 121 ALA A CA 1
ATOM 1005 C C . ALA A 1 121 ? 29.418 12.142 -45.661 1.00 96.19 121 ALA A C 1
ATOM 1007 O O . ALA A 1 121 ? 29.910 12.843 -46.544 1.00 96.19 121 ALA A O 1
ATOM 1008 N N . ILE A 1 122 ? 29.352 10.810 -45.762 1.00 95.25 122 ILE A N 1
ATOM 1009 C CA . ILE A 1 122 ? 29.841 10.059 -46.929 1.00 95.25 122 ILE A CA 1
ATOM 1010 C C . ILE A 1 122 ? 29.064 10.450 -48.192 1.00 95.25 122 ILE A C 1
ATOM 1012 O O . ILE A 1 122 ? 29.672 10.733 -49.222 1.00 95.25 122 ILE A O 1
ATOM 1016 N N . HIS A 1 123 ? 27.732 10.519 -48.125 1.00 92.94 123 HIS A N 1
ATOM 1017 C CA . HIS A 1 123 ? 26.920 10.945 -49.267 1.00 92.94 123 HIS A CA 1
ATOM 1018 C C . HIS A 1 123 ? 27.273 12.366 -49.735 1.00 92.94 123 HIS A C 1
ATOM 1020 O O . HIS A 1 123 ? 27.421 12.582 -50.936 1.00 92.94 123 HIS A O 1
ATOM 1026 N N . GLN A 1 124 ? 27.470 13.317 -48.816 1.00 93.44 124 GLN A N 1
ATOM 1027 C CA . GLN A 1 124 ? 27.867 14.691 -49.159 1.00 93.44 124 GLN A CA 1
ATOM 1028 C C . GLN A 1 124 ? 29.259 14.761 -49.805 1.00 93.44 124 GLN A C 1
ATOM 1030 O O . GLN A 1 124 ? 29.458 15.480 -50.789 1.00 93.44 124 GLN A O 1
ATOM 1035 N N . HIS A 1 125 ? 30.213 13.974 -49.298 1.00 92.00 125 HIS A N 1
ATOM 1036 C CA . HIS A 1 125 ? 31.539 13.843 -49.899 1.00 92.00 125 HIS A CA 1
ATOM 1037 C C . HIS A 1 125 ? 31.459 13.278 -51.324 1.00 92.00 125 HIS A C 1
ATOM 1039 O O . HIS A 1 125 ? 32.060 13.824 -52.252 1.00 92.00 125 HIS A O 1
ATOM 1045 N N . ASN A 1 126 ? 30.684 12.208 -51.517 1.00 89.81 126 ASN A N 1
ATOM 1046 C CA . ASN A 1 126 ? 30.515 11.572 -52.822 1.00 89.81 126 ASN A CA 1
ATOM 1047 C C . ASN A 1 126 ? 29.849 12.511 -53.835 1.00 89.81 126 ASN A C 1
ATOM 1049 O O . ASN A 1 126 ? 30.310 12.591 -54.969 1.00 89.81 126 ASN A O 1
ATOM 1053 N N . LEU A 1 127 ? 28.820 13.263 -53.427 1.00 89.44 127 LEU A N 1
ATOM 1054 C CA . LEU A 1 127 ? 28.194 14.280 -54.280 1.00 89.44 127 LEU A CA 1
ATOM 1055 C C . LEU A 1 127 ? 29.207 15.343 -54.717 1.00 89.44 127 LEU A C 1
ATOM 1057 O O . LEU A 1 127 ? 29.313 15.631 -55.905 1.00 89.44 127 LEU A O 1
ATOM 1061 N N . SER A 1 128 ? 29.999 15.867 -53.780 1.00 84.88 128 SER A N 1
ATOM 1062 C CA . SER A 1 128 ? 31.049 16.852 -54.083 1.00 84.88 128 SER A CA 1
ATOM 1063 C C . SER A 1 128 ? 32.127 16.299 -55.023 1.00 84.88 128 SER A C 1
ATOM 1065 O O . SER A 1 128 ? 32.655 17.035 -55.847 1.00 84.88 128 SER A O 1
ATOM 1067 N N . SER A 1 129 ? 32.438 15.003 -54.918 1.00 78.12 129 SER A N 1
ATOM 1068 C CA . SER A 1 129 ? 33.476 14.338 -55.721 1.00 78.12 129 SER A CA 1
ATOM 1069 C C . SER A 1 129 ? 33.028 14.000 -57.148 1.00 78.12 129 SER A C 1
ATOM 1071 O O . SER A 1 129 ? 33.863 13.872 -58.039 1.00 78.12 129 SER A O 1
ATOM 1073 N N . LEU A 1 130 ? 31.721 13.819 -57.366 1.00 70.94 130 LEU A N 1
ATOM 1074 C CA . LEU A 1 130 ? 31.137 13.492 -58.673 1.00 70.94 130 LEU A CA 1
ATOM 1075 C C . LEU A 1 130 ? 30.791 14.732 -59.507 1.00 70.94 130 LEU A C 1
ATOM 1077 O O . LEU A 1 130 ? 30.565 14.610 -60.711 1.00 70.94 130 LEU A O 1
ATOM 1081 N N . LEU A 1 131 ? 30.756 15.918 -58.896 1.00 60.72 131 LEU A N 1
ATOM 1082 C CA . LEU A 1 131 ? 30.693 17.177 -59.631 1.00 60.72 131 LEU A CA 1
ATOM 1083 C C . LEU A 1 131 ? 32.070 17.435 -60.269 1.00 60.72 131 LEU A C 1
ATOM 1085 O O . LEU A 1 131 ? 33.058 17.550 -59.542 1.00 60.72 131 LEU A O 1
ATOM 1089 N N . PRO A 1 132 ? 32.187 17.543 -61.607 1.00 57.00 132 PRO A N 1
ATOM 1090 C CA . PRO A 1 132 ? 33.446 17.933 -62.223 1.00 57.00 132 PRO A CA 1
ATOM 1091 C C . PRO A 1 132 ? 33.841 19.315 -61.699 1.00 57.00 132 PRO A C 1
ATOM 1093 O O . PRO A 1 132 ? 33.016 20.234 -61.714 1.00 57.00 132 PRO A O 1
ATOM 1096 N N . ALA A 1 133 ? 35.101 19.483 -61.290 1.00 55.12 133 ALA A N 1
ATOM 1097 C CA . ALA A 1 133 ? 35.702 20.795 -61.074 1.00 55.12 133 ALA A CA 1
ATOM 1098 C C . ALA A 1 133 ? 35.677 21.570 -62.406 1.00 55.12 133 ALA A C 1
ATOM 1100 O O . ALA A 1 133 ? 36.608 21.488 -63.200 1.00 55.12 133 ALA A O 1
ATOM 1101 N N . GLY A 1 134 ? 34.560 22.236 -62.705 1.00 49.91 134 GLY A N 1
ATOM 1102 C CA . GLY A 1 134 ? 34.377 22.959 -63.963 1.00 49.91 134 GLY A CA 1
ATOM 1103 C C . GLY A 1 134 ? 32.957 23.060 -64.521 1.00 49.91 134 GLY A C 1
ATOM 1104 O O . GLY A 1 134 ? 32.779 23.814 -65.470 1.00 49.91 134 GLY A O 1
ATOM 1105 N N . TYR A 1 135 ? 31.943 22.388 -63.965 1.00 45.12 135 TYR A N 1
ATOM 1106 C CA . TYR A 1 135 ? 30.557 22.595 -64.412 1.00 45.12 135 TYR A CA 1
ATOM 1107 C C . TYR A 1 135 ? 29.693 23.198 -63.306 1.00 45.12 135 TYR A C 1
ATOM 1109 O O . TYR A 1 135 ? 29.026 22.497 -62.549 1.00 45.12 135 TYR A O 1
ATOM 1117 N N . SER A 1 136 ? 29.652 24.531 -63.273 1.00 43.53 136 SER A N 1
ATOM 1118 C CA . SER A 1 136 ? 28.428 25.222 -62.867 1.00 43.53 136 SER A CA 1
ATOM 1119 C C . SER A 1 136 ? 27.324 24.786 -63.834 1.00 43.53 136 SER A C 1
ATOM 1121 O O . SER A 1 136 ? 27.517 24.927 -65.045 1.00 43.53 136 SER A O 1
ATOM 1123 N N . PRO A 1 137 ? 26.169 24.274 -63.374 1.00 42.59 137 PRO A N 1
ATOM 1124 C CA . PRO A 1 137 ? 25.020 24.164 -64.248 1.00 42.59 137 PRO A CA 1
ATOM 1125 C C . PRO A 1 137 ? 24.610 25.594 -64.587 1.00 42.59 137 PRO A C 1
ATOM 1127 O O . PRO A 1 137 ? 23.990 26.285 -63.780 1.00 42.59 137 PRO A O 1
ATOM 1130 N N . THR A 1 138 ? 24.981 26.072 -65.772 1.00 41.78 138 THR A N 1
ATOM 1131 C CA . THR A 1 138 ? 24.352 27.253 -66.347 1.00 41.78 138 THR A CA 1
ATOM 1132 C C . THR A 1 138 ? 22.928 26.829 -66.680 1.00 41.78 138 THR A C 1
ATOM 1134 O O . THR A 1 138 ? 22.646 26.337 -67.771 1.00 41.78 138 THR A O 1
ATOM 1137 N N . VAL A 1 139 ? 22.019 26.949 -65.709 1.00 45.69 139 VAL A N 1
ATOM 1138 C CA . VAL A 1 139 ? 20.591 26.994 -66.005 1.00 45.69 139 VAL A CA 1
ATOM 1139 C C . VAL A 1 139 ? 20.434 28.226 -66.880 1.00 45.69 139 VAL A C 1
ATOM 1141 O O . VAL A 1 139 ? 20.497 29.356 -66.402 1.00 45.69 139 VAL A O 1
ATOM 1144 N N . GLY A 1 140 ? 20.356 27.997 -68.188 1.00 39.84 140 GLY A N 1
ATOM 1145 C CA . GLY A 1 140 ? 20.118 29.024 -69.183 1.00 39.84 140 GLY A CA 1
ATOM 1146 C C . GLY A 1 140 ? 18.730 29.609 -68.979 1.00 39.84 140 GLY A C 1
ATOM 1147 O O . GLY A 1 140 ? 17.791 29.246 -69.679 1.00 39.84 140 GLY A O 1
ATOM 1148 N N . VAL A 1 141 ? 18.600 30.525 -68.026 1.00 36.88 141 VAL A N 1
ATOM 1149 C CA . VAL A 1 141 ? 17.532 31.512 -68.050 1.00 36.88 141 VAL A CA 1
ATOM 1150 C C . VAL A 1 141 ? 18.042 32.617 -68.960 1.00 36.88 141 VAL A C 1
ATOM 1152 O O . VAL A 1 141 ? 18.950 33.371 -68.606 1.00 36.88 141 VAL A O 1
ATOM 1155 N N . LYS A 1 142 ? 17.503 32.642 -70.184 1.00 34.88 142 LYS A N 1
ATOM 1156 C CA . LYS A 1 142 ? 17.682 33.742 -71.132 1.00 34.88 142 LYS A CA 1
ATOM 1157 C C . LYS A 1 142 ? 17.459 35.053 -70.382 1.00 34.88 142 LYS A C 1
ATOM 1159 O O . LYS A 1 142 ? 16.375 35.294 -69.860 1.00 34.88 142 LYS A O 1
ATOM 1164 N N . SER A 1 143 ? 18.518 35.844 -70.284 1.00 38.06 143 SER A N 1
ATOM 1165 C CA . SER A 1 143 ? 18.470 37.182 -69.718 1.00 38.06 143 SER A CA 1
ATOM 1166 C C . SER A 1 143 ? 17.996 38.128 -70.811 1.00 38.06 143 SER A C 1
ATOM 1168 O O . SER A 1 143 ? 18.813 38.589 -71.600 1.00 38.06 143 SER A O 1
ATOM 1170 N N . ASP A 1 144 ? 16.696 38.408 -70.843 1.00 34.56 144 ASP A N 1
ATOM 1171 C CA . ASP A 1 144 ? 16.213 39.666 -71.401 1.00 34.56 144 ASP A CA 1
ATOM 1172 C C . ASP A 1 144 ? 15.972 40.638 -70.239 1.00 34.56 144 ASP A C 1
ATOM 1174 O O . ASP A 1 144 ? 15.100 40.450 -69.398 1.00 34.56 144 ASP A O 1
ATOM 1178 N N . GLU A 1 145 ? 16.861 41.630 -70.206 1.00 36.44 145 GLU A N 1
ATOM 1179 C CA . GLU A 1 145 ? 16.712 43.006 -69.731 1.00 36.44 145 GLU A CA 1
ATOM 1180 C C . GLU A 1 145 ? 16.127 43.346 -68.336 1.00 36.44 145 GLU A C 1
ATOM 1182 O O . GLU A 1 145 ? 14.950 43.172 -68.040 1.00 36.44 145 GLU A O 1
ATOM 1187 N N . ARG A 1 146 ? 16.964 44.124 -67.614 1.00 31.98 146 ARG A N 1
ATOM 1188 C CA . ARG A 1 146 ? 16.642 45.340 -66.822 1.00 31.98 146 ARG A CA 1
ATOM 1189 C C . ARG A 1 146 ? 16.146 45.165 -65.374 1.00 31.98 146 ARG A C 1
ATOM 1191 O O . ARG A 1 146 ? 14.958 45.047 -65.116 1.00 31.98 146 ARG A O 1
ATOM 1198 N N . THR A 1 147 ? 16.995 45.457 -64.378 1.00 33.00 147 THR A N 1
ATOM 1199 C CA . THR A 1 147 ? 17.346 46.807 -63.851 1.00 33.00 147 THR A CA 1
ATOM 1200 C C . THR A 1 147 ? 17.807 46.715 -62.383 1.00 33.00 147 THR A C 1
ATOM 1202 O O . THR A 1 147 ? 17.220 45.992 -61.591 1.00 33.00 147 THR A O 1
ATOM 1205 N N . ALA A 1 148 ? 18.746 47.600 -62.033 1.00 28.89 148 ALA A N 1
ATOM 1206 C CA . ALA A 1 148 ? 18.978 48.212 -60.718 1.00 28.89 148 ALA A CA 1
ATOM 1207 C C . ALA A 1 148 ? 19.887 47.506 -59.690 1.00 28.89 148 ALA A C 1
ATOM 1209 O O . ALA A 1 148 ? 19.932 46.297 -59.526 1.00 28.89 148 ALA A O 1
ATOM 1210 N N . ARG A 1 149 ? 20.665 48.386 -59.054 1.00 31.44 149 ARG A N 1
ATOM 1211 C CA . ARG A 1 149 ? 21.848 48.237 -58.200 1.00 31.44 149 ARG A CA 1
ATOM 1212 C C . ARG A 1 149 ? 21.580 47.606 -56.816 1.00 31.44 149 ARG A C 1
ATOM 1214 O O . ARG A 1 149 ? 20.424 47.504 -56.419 1.00 31.44 149 ARG A O 1
ATOM 1221 N N . PRO A 1 150 ? 22.654 47.223 -56.094 1.00 47.59 150 PRO A N 1
ATOM 1222 C CA . PRO A 1 150 ? 22.599 46.431 -54.871 1.00 47.59 150 PRO A CA 1
ATOM 1223 C C . PRO A 1 150 ? 22.388 47.319 -53.643 1.00 47.59 150 PRO A C 1
ATOM 1225 O O . PRO A 1 150 ? 22.913 48.426 -53.614 1.00 47.59 150 PRO A O 1
ATOM 1228 N N . ASP A 1 151 ? 21.670 46.824 -52.636 1.00 34.31 151 ASP A N 1
ATOM 1229 C CA . ASP A 1 151 ? 22.062 46.995 -51.235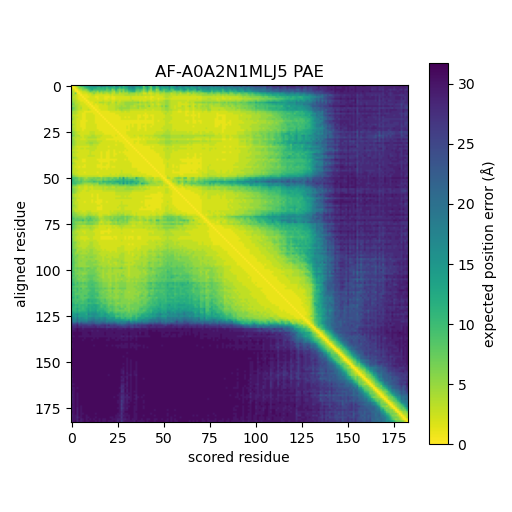 1.00 34.31 151 ASP A CA 1
ATOM 1230 C C . ASP A 1 151 ? 21.139 46.230 -50.280 1.00 34.31 151 ASP A C 1
ATOM 1232 O O . ASP A 1 151 ? 19.949 46.045 -50.529 1.00 34.31 151 ASP A O 1
ATOM 1236 N N . SER A 1 152 ? 21.735 45.894 -49.138 1.00 32.34 152 SER A N 1
ATOM 1237 C CA . SER A 1 152 ? 21.118 45.498 -47.871 1.00 32.34 152 SER A CA 1
ATOM 1238 C C . SER A 1 152 ? 20.788 44.017 -47.652 1.00 32.34 152 SER A C 1
ATOM 1240 O O . SER A 1 152 ? 19.779 43.477 -48.101 1.00 32.34 152 SER A O 1
ATOM 1242 N N . SER A 1 153 ? 21.641 43.391 -46.835 1.00 48.44 153 SER A N 1
ATOM 1243 C CA . SER A 1 153 ? 21.313 42.230 -46.003 1.00 48.44 153 SER A CA 1
ATOM 1244 C C . SER A 1 153 ? 20.033 42.464 -45.194 1.00 48.44 153 SER A C 1
ATOM 1246 O O . SER A 1 153 ? 19.777 43.587 -44.753 1.00 48.44 153 SER A O 1
ATOM 1248 N N . PRO A 1 154 ? 19.320 41.385 -44.842 1.00 45.47 154 PRO A N 1
ATOM 1249 C CA . PRO A 1 154 ? 18.883 41.303 -43.456 1.00 45.47 154 PRO A CA 1
ATOM 1250 C C . PRO A 1 154 ? 19.188 39.954 -42.801 1.00 45.47 154 PRO A C 1
ATOM 1252 O O . PRO A 1 154 ? 19.052 38.879 -43.385 1.00 45.47 154 PRO A O 1
ATOM 1255 N N . GLU A 1 155 ? 19.598 40.075 -41.542 1.00 41.00 155 GLU A N 1
ATOM 1256 C CA . GLU A 1 155 ? 19.708 39.032 -40.531 1.00 41.00 155 GLU A CA 1
ATOM 1257 C C . GLU A 1 155 ? 18.417 38.213 -40.424 1.00 41.00 155 GLU A C 1
ATOM 1259 O O . GLU A 1 155 ? 17.317 38.759 -40.324 1.00 41.00 155 GLU A O 1
ATOM 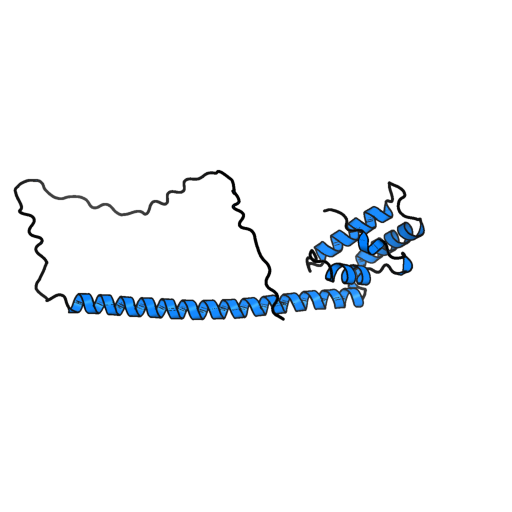1264 N N . TYR A 1 156 ? 18.552 36.888 -40.380 1.00 34.91 156 TYR A N 1
ATOM 1265 C CA . TYR A 1 156 ? 17.430 36.003 -40.094 1.00 34.91 156 TYR A CA 1
ATOM 1266 C C . TYR A 1 156 ? 17.321 35.771 -38.583 1.00 34.91 156 TYR A C 1
ATOM 1268 O O . TYR A 1 156 ? 18.155 35.091 -37.985 1.00 34.91 156 TYR A O 1
ATOM 1276 N N . THR A 1 157 ? 16.272 36.315 -37.968 1.00 37.72 157 THR A N 1
ATOM 1277 C CA . THR A 1 157 ? 15.817 35.939 -36.621 1.00 37.72 157 THR A CA 1
ATOM 1278 C C . THR A 1 157 ? 14.693 34.897 -36.729 1.00 37.72 157 THR A C 1
ATOM 1280 O O . THR A 1 157 ? 13.764 35.079 -37.520 1.00 37.72 157 THR A O 1
ATOM 1283 N N . PRO A 1 158 ? 14.725 33.792 -35.957 1.00 34.22 158 PRO A N 1
ATOM 1284 C CA . PRO A 1 158 ? 13.691 32.766 -36.028 1.00 34.22 158 PRO A CA 1
ATOM 1285 C C . PRO A 1 158 ? 12.451 33.194 -35.229 1.00 34.22 158 PRO A C 1
ATOM 1287 O O . PRO A 1 158 ? 12.513 33.381 -34.016 1.00 34.22 158 PRO A O 1
ATOM 1290 N N . SER A 1 159 ? 11.306 33.327 -35.902 1.00 33.72 159 SER A N 1
ATOM 1291 C CA . SER A 1 159 ? 10.014 33.593 -35.255 1.00 33.72 159 SER A CA 1
ATOM 1292 C C . SER A 1 159 ? 9.299 32.290 -34.887 1.00 33.72 159 SER A C 1
ATOM 1294 O O . SER A 1 159 ? 8.817 31.566 -35.755 1.00 33.72 159 SER A O 1
ATOM 1296 N N . THR A 1 160 ? 9.173 32.012 -33.590 1.00 40.09 160 THR A N 1
ATOM 1297 C CA . THR A 1 160 ? 8.216 31.041 -33.040 1.00 40.09 160 THR A CA 1
ATOM 1298 C C . THR A 1 160 ? 6.815 31.650 -33.028 1.00 40.09 160 THR A C 1
ATOM 1300 O O . THR A 1 160 ? 6.561 32.589 -32.274 1.00 40.09 160 THR A O 1
ATOM 1303 N N . ARG A 1 161 ? 5.883 31.108 -33.821 1.00 31.92 161 ARG A N 1
ATOM 1304 C CA . ARG A 1 161 ? 4.445 31.365 -33.653 1.00 31.92 161 ARG A CA 1
ATOM 1305 C C . ARG A 1 161 ? 3.806 30.209 -32.887 1.00 31.92 161 ARG A C 1
ATOM 1307 O O . ARG A 1 161 ? 3.606 29.129 -33.431 1.00 31.92 161 ARG A O 1
ATOM 1314 N N . LEU A 1 162 ? 3.499 30.472 -31.620 1.00 42.34 162 LEU A N 1
ATOM 1315 C CA . LEU A 1 162 ? 2.420 29.818 -30.888 1.00 42.34 162 LEU A CA 1
ATOM 1316 C C . LEU A 1 162 ? 1.113 30.473 -31.339 1.00 42.34 162 LEU A C 1
ATOM 1318 O O . LEU A 1 162 ? 0.997 31.693 -31.248 1.00 42.34 162 LEU A O 1
ATOM 1322 N N . ASP A 1 163 ? 0.137 29.681 -31.771 1.00 28.91 163 ASP A N 1
ATOM 1323 C CA . ASP A 1 163 ? -1.261 30.074 -31.619 1.00 28.91 163 ASP A CA 1
ATOM 1324 C C . ASP A 1 163 ? -2.081 28.885 -31.120 1.00 28.91 163 ASP A C 1
ATOM 1326 O O . ASP A 1 163 ? -1.828 27.726 -31.454 1.00 28.91 163 ASP A O 1
ATOM 1330 N N . SER A 1 164 ? -2.983 29.203 -30.207 1.00 32.75 164 SER A N 1
ATOM 1331 C CA . SER A 1 164 ? -3.651 28.303 -29.282 1.00 32.75 164 SER A CA 1
ATOM 1332 C C . SER A 1 164 ? -5.075 27.983 -29.744 1.00 32.75 164 SER A C 1
ATOM 1334 O O . SER A 1 164 ? -5.690 28.773 -30.446 1.00 32.75 164 SER A O 1
ATOM 1336 N N . SER A 1 165 ? -5.627 26.895 -29.184 1.00 37.00 165 SER A N 1
ATOM 1337 C CA . SER A 1 165 ? -7.017 26.782 -28.689 1.00 37.00 165 SER A CA 1
ATOM 1338 C C . SER A 1 165 ? -8.031 25.865 -29.415 1.00 37.00 165 SER A C 1
ATOM 1340 O O . SER A 1 165 ? -8.705 26.274 -30.350 1.00 37.00 165 SER A O 1
ATOM 1342 N N . PHE A 1 166 ? -8.248 24.703 -28.769 1.00 38.38 166 PHE A N 1
ATOM 1343 C CA . PHE A 1 166 ? -9.525 24.032 -28.416 1.00 38.38 166 PHE A CA 1
ATOM 1344 C C . PHE A 1 166 ? -10.422 23.330 -29.467 1.00 38.38 166 PHE A C 1
ATOM 1346 O O . PHE A 1 166 ? -10.917 23.944 -30.402 1.00 38.38 166 PHE A O 1
ATOM 1353 N N . GLY A 1 167 ? -10.815 22.076 -29.147 1.00 28.48 167 GLY A N 1
ATOM 1354 C CA . GLY A 1 167 ? -12.157 21.544 -29.469 1.00 28.48 167 GLY A CA 1
ATOM 1355 C C . GLY A 1 167 ? -12.306 20.023 -29.694 1.00 28.48 167 GLY A C 1
ATOM 1356 O O . GLY A 1 167 ? -12.110 19.555 -30.803 1.00 28.48 167 GLY A O 1
ATOM 1357 N N . TYR A 1 168 ? -12.702 19.291 -28.639 1.00 29.47 168 TYR A N 1
ATOM 1358 C CA . TYR A 1 168 ? -13.298 17.928 -28.527 1.00 29.47 168 TYR A CA 1
ATOM 1359 C C . TYR A 1 168 ? -14.046 17.348 -29.768 1.00 29.47 168 TYR A C 1
ATOM 1361 O O . TYR A 1 168 ? -14.713 18.091 -30.471 1.00 29.47 168 TYR A O 1
ATOM 1369 N N . THR A 1 169 ? -14.119 16.036 -30.077 1.00 38.25 169 THR A N 1
ATOM 1370 C CA . THR A 1 169 ? -14.551 14.837 -29.295 1.00 38.25 169 THR A CA 1
ATOM 1371 C C . THR A 1 169 ? -14.245 13.527 -30.081 1.00 38.25 169 THR A C 1
ATOM 1373 O O . THR A 1 169 ? -14.091 13.585 -31.301 1.00 38.25 169 THR A O 1
ATOM 1376 N N . PRO A 1 170 ? -14.221 12.336 -29.437 1.00 46.91 170 PRO A N 1
ATOM 1377 C CA . PRO A 1 170 ? -14.014 11.040 -30.092 1.00 46.91 170 PRO A CA 1
ATOM 1378 C C . PRO A 1 170 ? -15.331 10.448 -30.626 1.00 46.91 170 PRO A C 1
ATOM 1380 O O . PRO A 1 170 ? -16.351 10.480 -29.941 1.00 46.91 170 PRO A O 1
ATOM 1383 N N . SER A 1 171 ? -15.312 9.853 -31.823 1.00 32.72 171 SER A N 1
ATOM 1384 C CA . SER A 1 171 ? -16.399 8.991 -32.306 1.00 32.72 171 SER A CA 1
ATOM 1385 C C . SER A 1 171 ? -15.874 7.618 -32.705 1.00 32.72 171 SER A C 1
ATOM 1387 O O . SER A 1 171 ? -14.929 7.464 -33.474 1.00 32.72 171 SER A O 1
ATOM 1389 N N . THR A 1 172 ? -16.523 6.642 -32.092 1.00 37.22 172 THR A N 1
ATOM 1390 C CA . THR A 1 172 ? -16.412 5.197 -32.199 1.00 37.22 172 THR A CA 1
ATOM 1391 C C . THR A 1 172 ? -16.713 4.689 -33.607 1.00 37.22 172 THR A C 1
ATOM 1393 O O . THR A 1 172 ? -17.667 5.122 -34.251 1.00 37.22 172 THR A O 1
ATOM 1396 N N . ARG A 1 173 ? -15.975 3.662 -34.041 1.00 31.69 173 ARG A N 1
ATOM 1397 C CA . ARG A 1 173 ? -16.511 2.668 -34.971 1.00 31.69 173 ARG A CA 1
ATOM 1398 C C . ARG A 1 173 ? -16.200 1.276 -34.433 1.00 31.69 173 ARG A C 1
ATOM 1400 O O . ARG A 1 173 ? -15.044 0.891 -34.306 1.00 31.69 173 ARG A O 1
ATOM 1407 N N . LEU A 1 174 ? -17.277 0.601 -34.049 1.00 37.16 174 LEU A N 1
ATOM 1408 C CA . LEU A 1 174 ? -17.361 -0.833 -33.822 1.00 37.16 174 LEU A CA 1
ATOM 1409 C C . LEU A 1 174 ? -16.903 -1.567 -35.084 1.00 37.16 174 LEU A C 1
ATOM 1411 O O . LEU A 1 174 ? -17.357 -1.221 -36.175 1.00 37.16 174 LEU A O 1
ATOM 1415 N N . ASP A 1 175 ? -16.106 -2.614 -34.915 1.00 29.66 175 ASP A N 1
ATOM 1416 C CA . ASP A 1 175 ? -16.337 -3.817 -35.700 1.00 29.66 175 ASP A CA 1
ATOM 1417 C C . ASP A 1 175 ? -16.308 -5.031 -34.771 1.00 29.66 175 ASP A C 1
ATOM 1419 O O . ASP A 1 175 ? -15.499 -5.117 -33.843 1.00 29.66 175 ASP A O 1
ATOM 1423 N N . SER A 1 176 ? -17.301 -5.889 -34.953 1.00 31.36 176 SER A N 1
ATOM 1424 C CA . SER A 1 176 ? -17.637 -7.025 -34.103 1.00 31.36 176 SER A CA 1
ATOM 1425 C C . SER A 1 176 ? -17.172 -8.338 -34.733 1.00 31.36 176 SER A C 1
ATOM 1427 O O . SER A 1 176 ? -17.087 -8.439 -35.952 1.00 31.36 176 SER A O 1
ATOM 1429 N N . SER A 1 177 ? -17.042 -9.357 -33.869 1.00 36.94 177 SER A N 1
ATOM 1430 C CA . SER A 1 177 ? -17.050 -10.808 -34.165 1.00 36.94 177 SER A CA 1
ATOM 1431 C C . SER A 1 177 ? -15.706 -11.394 -34.639 1.00 36.94 177 SER A C 1
ATOM 1433 O O . SER A 1 177 ? -14.999 -10.780 -35.419 1.00 36.94 177 SER A O 1
ATOM 1435 N N . SER A 1 178 ? -15.246 -12.583 -34.236 1.00 40.38 178 SER A N 1
ATOM 1436 C CA . SER A 1 178 ? -15.841 -13.735 -33.542 1.00 40.38 178 SER A CA 1
ATOM 1437 C C . SER A 1 178 ? -14.712 -14.651 -33.030 1.00 40.38 178 SER A C 1
ATOM 1439 O O . SER A 1 178 ? -13.595 -14.616 -33.540 1.00 40.38 178 SER A O 1
ATOM 1441 N N . GLU A 1 179 ? -15.050 -15.486 -32.049 1.00 38.44 179 GLU A N 1
ATOM 1442 C CA . GLU A 1 179 ? -14.291 -16.569 -31.411 1.00 38.44 179 GLU A CA 1
ATOM 1443 C C . GLU A 1 179 ? -13.592 -17.549 -32.374 1.00 38.44 179 GLU A C 1
ATOM 1445 O O . GLU A 1 179 ? -14.132 -17.900 -33.424 1.00 38.44 179 GLU A O 1
ATOM 1450 N N . TYR A 1 180 ? -12.442 -18.087 -31.946 1.00 34.31 180 TYR A N 1
ATOM 1451 C CA . TYR A 1 180 ? -11.926 -19.372 -32.425 1.00 34.31 180 TYR A CA 1
ATOM 1452 C C . TYR A 1 180 ? -11.214 -20.119 -31.286 1.00 34.31 180 TYR A C 1
ATOM 1454 O O . TYR A 1 180 ? -10.233 -19.628 -30.728 1.00 34.31 180 TYR A O 1
ATOM 1462 N N . VAL A 1 181 ? -11.712 -21.311 -30.953 1.00 43.03 181 VAL A N 1
ATOM 1463 C CA . VAL A 1 181 ? -11.065 -22.295 -30.069 1.00 43.03 181 VAL A CA 1
ATOM 1464 C C . VAL A 1 181 ? -10.694 -23.496 -30.943 1.00 43.03 181 VAL A C 1
ATOM 1466 O O . VAL A 1 181 ? -11.594 -24.039 -31.585 1.00 43.03 181 VAL A O 1
ATOM 1469 N N . PRO A 1 182 ? -9.426 -23.939 -31.009 1.00 46.69 182 PRO A N 1
ATOM 1470 C CA . PRO A 1 182 ? -9.091 -25.193 -31.667 1.00 46.69 182 PRO A CA 1
ATOM 1471 C C . PRO A 1 182 ? -9.132 -26.362 -30.673 1.00 46.69 182 PRO A C 1
ATOM 1473 O O . PRO A 1 182 ? -8.677 -26.236 -29.535 1.00 46.69 182 PRO A O 1
ATOM 1476 N N . SER A 1 183 ? -9.714 -27.473 -31.134 1.00 45.62 183 SER A N 1
ATOM 1477 C CA . SER A 1 183 ? -9.749 -28.787 -30.472 1.00 45.62 183 SER A CA 1
ATOM 1478 C C . SER A 1 183 ? -8.384 -29.467 -30.425 1.00 45.62 183 SER A C 1
ATOM 1480 O O . SER A 1 183 ? -7.582 -29.230 -31.357 1.00 45.62 183 SER A O 1
#

Solvent-accessible surface area (backbone atoms only — not comparable to full-atom values): 11852 Å² total; per-residue (Å²): 134,85,80,78,60,74,77,67,74,51,63,54,90,72,67,42,74,52,53,50,51,60,56,42,70,74,42,94,83,51,77,85,43,67,72,59,56,49,50,50,52,49,51,41,30,49,54,47,46,62,36,88,83,64,83,57,53,72,64,48,24,52,43,27,46,51,49,58,64,47,63,77,55,43,71,75,38,65,67,42,36,52,54,51,51,52,51,52,49,58,50,50,54,51,49,54,52,50,51,54,52,50,52,54,52,48,56,53,49,54,52,50,52,48,53,51,52,52,51,51,52,50,52,53,50,51,55,62,68,71,49,63,97,81,65,76,82,76,76,82,68,81,82,79,81,89,83,88,85,90,82,80,88,78,87,88,77,90,82,84,81,86,84,86,84,90,82,90,82,90,83,90,78,89,85,80,88,79,91,87,83,87,132

pLDDT: mean 77.72, std 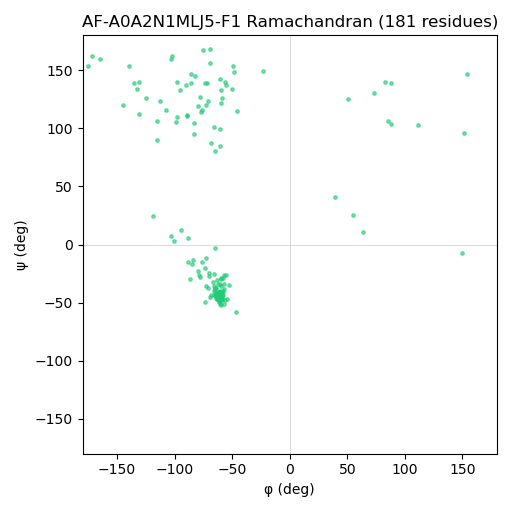25.67, range [28.48, 98.25]

Mean predicted aligned error: 15.94 Å

Secondary structure (DSSP, 8-state):
-----GGGGS-GGG--HHHHHHHHHTSTT----HHHHHHHHHHHHHHHHH-TT--S-HHHHHHHHHHHHHTTSGGGSHHHHHHHHHHHHHHHHHHHHHHHHHHHHHHHHHHHHHHHHHHHHHHHHHHHHHS-TT-------------------------------------------------

Sequence (183 aa):
MSANLAYFDEPPKCWTIHGYYKFRKKQSDFSGIFHKEHSWLKTNLEIIANNKENYFNEEQVNRAQMMLRNLKNQMSDPNVAVFWNEIDHERELKIAQYEGRLQSVKVTTDGVLNAIRTTNAIHQHNLSSLLPAGYSPTVGVKSDERTARPDSSPEYTPSTRLDSSFGYTPSTRLDSSSEYVPS